Protein AF-A0A9X9A7E7-F1 (afdb_monomer_lite)

Organism: Bacillus cereus (NCBI:txid1396)

Secondary structure (DSSP, 8-state):
-TTTT---EEEBTTS-EEEPPHHHHTTTS---TTTTTTSTT---GGGTTBTTHHHHHHHHHTTSS-HHHHHHHHHHHHHHHHHHHHHHHHHHHHHHHHHHHHHHHHHTTS----TTHHHHHHHHHHHHHHHHHHHHHHHHHHHHHHHHHHHHHHHHHHHHHHHHHHHHHHHHHHHHHHHHHHS-SEEEPTTT--EEE--HHHHHHHHHHHHHHHHHHHHHHHHHHHHHHHHHHHHHHHHHH-

Foldseek 3Di:
DVVVVDWQWAAFPVRDIDTQDPCQLCLQVDADPPCRVVPRSPPDDPQRRTDVSVVVSVCDNVVVDDNVNRVVVSVVVNVVVVVVVVVVVVVVVVVVVVVVVVVVVVVVPPDPDDPVVVVVVVVVVVVVVVVVVVVVVLVVVLVVLVVVLVVLVVVLVVLVVVLVVLVVVLVVLVVVLVVLVPDDQWDQDPPPRDTDGSDPVVSVVSVVSSVVSVVVNVVSVVVSVVSVVVSVVSVVVSVVSD

Structure (mmCIF, N/CA/C/O backbone):
data_AF-A0A9X9A7E7-F1
#
_entry.id   AF-A0A9X9A7E7-F1
#
loop_
_atom_site.group_PDB
_atom_site.id
_atom_site.type_symbol
_atom_site.label_atom_id
_atom_site.label_alt_id
_atom_site.label_comp_id
_atom_site.label_asym_id
_atom_site.label_entity_id
_atom_site.label_seq_id
_atom_site.pdbx_PDB_ins_code
_atom_site.Cartn_x
_atom_site.Cartn_y
_atom_site.Cartn_z
_atom_site.occupancy
_atom_site.B_iso_or_equiv
_atom_site.auth_seq_id
_atom_site.auth_comp_id
_atom_site.auth_asym_id
_atom_site.auth_atom_id
_atom_site.pdbx_PDB_model_num
ATOM 1 N N . MET A 1 1 ? 3.615 32.911 0.117 1.00 56.53 1 MET A N 1
ATOM 2 C CA . MET A 1 1 ? 4.436 31.681 0.165 1.00 56.53 1 MET A CA 1
ATOM 3 C C . MET A 1 1 ? 4.483 30.900 -1.135 1.00 56.53 1 MET A C 1
ATOM 5 O O . MET A 1 1 ? 5.585 30.566 -1.535 1.00 56.53 1 MET A O 1
ATOM 9 N N . LYS A 1 2 ? 3.359 30.693 -1.845 1.00 57.59 2 LYS A N 1
ATOM 10 C CA . LYS A 1 2 ? 3.367 30.070 -3.188 1.00 57.59 2 LYS A CA 1
ATOM 11 C C . LYS A 1 2 ? 4.385 30.694 -4.162 1.00 57.59 2 LYS A C 1
ATOM 13 O O . LYS A 1 2 ? 4.971 29.971 -4.949 1.00 57.59 2 LYS A O 1
ATOM 18 N N . LEU A 1 3 ? 4.632 32.005 -4.051 1.00 64.69 3 LEU A N 1
ATOM 19 C CA . LEU A 1 3 ? 5.590 32.744 -4.886 1.00 64.69 3 LEU A CA 1
ATOM 20 C C . LEU A 1 3 ? 7.060 32.320 -4.696 1.00 64.69 3 LEU A C 1
ATOM 22 O O . LEU A 1 3 ? 7.831 32.412 -5.638 1.00 64.69 3 LEU A O 1
ATOM 26 N N . LEU A 1 4 ? 7.449 31.872 -3.497 1.00 69.31 4 LEU A N 1
ATOM 27 C CA . LEU A 1 4 ? 8.831 31.473 -3.195 1.00 69.31 4 LEU A CA 1
ATOM 28 C C . LEU A 1 4 ? 9.028 29.952 -3.229 1.00 69.31 4 LEU A C 1
ATOM 30 O O . LEU A 1 4 ? 10.150 29.495 -3.080 1.00 69.31 4 LEU A O 1
ATOM 34 N N . GLY A 1 5 ? 7.951 29.172 -3.379 1.00 70.56 5 GLY A N 1
ATOM 35 C CA . GLY A 1 5 ? 8.012 27.707 -3.322 1.00 70.56 5 GLY A CA 1
ATOM 36 C C . GLY A 1 5 ? 8.400 27.134 -1.953 1.00 70.56 5 GLY A C 1
ATOM 37 O O . GLY A 1 5 ? 8.703 25.955 -1.873 1.00 70.56 5 GLY A O 1
ATOM 38 N N . ILE A 1 6 ? 8.392 27.954 -0.896 1.00 76.12 6 ILE A N 1
ATOM 39 C CA . ILE A 1 6 ? 8.817 27.588 0.462 1.00 76.12 6 ILE A CA 1
ATOM 40 C C . ILE A 1 6 ? 7.571 27.412 1.338 1.00 76.12 6 ILE A C 1
ATOM 42 O O . ILE A 1 6 ? 6.719 28.310 1.383 1.00 76.12 6 ILE A O 1
ATOM 46 N N . SER A 1 7 ? 7.468 26.284 2.045 1.00 79.19 7 SER A N 1
ATOM 47 C CA . SER A 1 7 ? 6.419 25.990 3.029 1.00 79.19 7 SER A CA 1
ATOM 48 C C . SER A 1 7 ? 6.964 25.269 4.275 1.00 79.19 7 SER A C 1
ATOM 50 O O . SER A 1 7 ? 7.421 24.130 4.217 1.00 79.19 7 SER A O 1
ATOM 52 N N . MET A 1 8 ? 6.889 25.931 5.436 1.00 84.69 8 MET A N 1
ATOM 53 C CA . MET A 1 8 ? 7.108 25.304 6.748 1.00 84.69 8 MET A CA 1
ATOM 54 C C . MET A 1 8 ? 5.787 25.326 7.512 1.00 84.69 8 MET A C 1
ATOM 56 O O . MET A 1 8 ? 5.384 26.365 8.041 1.00 84.69 8 MET A O 1
ATOM 60 N N . ASP A 1 9 ? 5.104 24.186 7.536 1.00 85.56 9 ASP A N 1
ATOM 61 C CA . ASP A 1 9 ? 3.819 24.030 8.213 1.00 85.56 9 ASP A CA 1
ATOM 62 C C . ASP A 1 9 ? 4.030 23.721 9.699 1.00 85.56 9 ASP A C 1
ATOM 64 O O . ASP A 1 9 ? 4.787 22.824 10.065 1.00 85.56 9 ASP A O 1
ATOM 68 N N . CYS A 1 10 ? 3.384 24.485 10.577 1.00 84.44 10 CYS A N 1
ATOM 69 C CA . CYS A 1 10 ? 3.539 24.394 12.029 1.00 84.44 10 CYS A CA 1
ATOM 70 C C . CYS A 1 10 ? 2.207 24.647 12.744 1.00 84.44 10 CYS A C 1
ATOM 72 O O . CYS A 1 10 ? 1.226 25.074 12.138 1.00 84.44 10 CYS A O 1
ATOM 74 N N . LEU A 1 11 ? 2.177 24.411 14.056 1.00 84.81 11 LEU A N 1
ATOM 75 C CA . LEU A 1 11 ? 1.062 24.809 14.911 1.00 84.81 11 LEU A CA 1
ATOM 76 C C . LEU A 1 11 ? 1.400 26.096 15.669 1.00 84.81 11 LEU A C 1
ATOM 78 O O . LEU A 1 11 ? 2.519 26.294 16.155 1.00 84.81 11 LEU A O 1
ATOM 82 N N . THR A 1 12 ? 0.405 26.967 15.791 1.00 84.44 12 THR A N 1
ATOM 83 C CA . THR A 1 12 ? 0.450 28.099 16.721 1.00 84.44 12 THR A CA 1
ATOM 84 C C . THR A 1 12 ? 0.412 27.609 18.171 1.00 84.44 12 THR A C 1
ATOM 86 O O . THR A 1 12 ? 0.033 26.471 18.449 1.00 84.44 12 THR A O 1
ATOM 89 N N . LYS A 1 13 ? 0.732 28.487 19.130 1.00 77.94 13 LYS A N 1
ATOM 90 C CA . LYS A 1 13 ? 0.520 28.205 20.566 1.00 77.94 13 LYS A CA 1
ATOM 91 C C . LYS A 1 13 ? -0.928 27.815 20.901 1.00 77.94 13 LYS A C 1
ATOM 93 O O . LYS A 1 13 ? -1.143 27.079 21.855 1.00 77.94 13 LYS A O 1
ATOM 98 N N . SER A 1 14 ? -1.892 28.278 20.106 1.00 76.00 14 SER A N 1
ATOM 99 C CA . SER A 1 14 ? -3.319 27.961 20.238 1.00 76.00 14 SER A CA 1
ATOM 100 C C . SER A 1 14 ? -3.736 26.671 19.517 1.00 76.00 14 SER A C 1
ATOM 102 O O . SER A 1 14 ? -4.920 26.365 19.484 1.00 76.00 14 SER A O 1
ATOM 104 N N . GLY A 1 15 ? -2.799 25.929 18.913 1.00 77.19 15 GLY A N 1
ATOM 105 C CA . GLY A 1 15 ? -3.074 24.663 18.222 1.00 77.19 15 GLY A CA 1
ATOM 106 C C . GLY A 1 15 ? -3.581 24.801 16.783 1.00 77.19 15 GLY A C 1
ATOM 107 O O . GLY A 1 15 ? -3.811 23.795 16.125 1.00 77.19 15 GLY A O 1
ATOM 108 N N . ASN A 1 16 ? -3.712 26.021 16.254 1.00 83.50 16 ASN A N 1
ATOM 109 C CA . ASN A 1 16 ? -4.152 26.229 14.873 1.00 83.50 16 ASN A CA 1
ATOM 110 C C . ASN A 1 16 ? -3.003 26.000 13.879 1.00 83.50 16 ASN A C 1
ATOM 112 O O . ASN A 1 16 ? -1.899 26.505 14.136 1.00 83.50 16 ASN A O 1
ATOM 116 N N . PRO A 1 17 ? -3.247 25.311 12.747 1.00 84.19 17 PRO A N 1
ATOM 117 C CA . PRO A 1 17 ? -2.257 25.131 11.695 1.00 84.19 17 PRO A CA 1
ATOM 118 C C . PRO A 1 17 ? -1.954 26.464 11.010 1.00 84.19 17 PRO A C 1
ATOM 120 O O . PRO A 1 17 ? -2.854 27.199 10.607 1.00 84.19 17 PRO A O 1
ATOM 123 N N . ILE A 1 18 ? -0.669 26.770 10.876 1.00 86.25 18 ILE A N 1
ATOM 124 C CA . ILE A 1 18 ? -0.168 27.969 10.216 1.00 86.25 18 ILE A CA 1
ATOM 125 C C . ILE A 1 18 ? 1.075 27.616 9.406 1.00 86.25 18 ILE A C 1
ATOM 127 O O . ILE A 1 18 ? 1.922 26.839 9.848 1.00 86.25 18 ILE A O 1
ATOM 131 N N . THR A 1 19 ? 1.214 28.213 8.229 1.00 85.88 19 THR A N 1
ATOM 132 C CA . THR A 1 19 ? 2.483 28.176 7.502 1.00 85.88 19 THR A CA 1
ATOM 133 C C . THR A 1 19 ? 3.334 29.372 7.921 1.00 85.88 19 THR A C 1
ATOM 135 O O . THR A 1 19 ? 2.812 30.472 8.122 1.00 85.88 19 THR A O 1
ATOM 138 N N . ILE A 1 20 ? 4.641 29.160 8.087 1.00 83.88 20 ILE A N 1
ATOM 139 C CA . ILE A 1 20 ? 5.575 30.189 8.555 1.00 83.88 20 ILE A CA 1
ATOM 140 C C . ILE A 1 20 ? 5.454 31.489 7.745 1.00 83.88 20 ILE A C 1
ATOM 142 O O . ILE A 1 20 ? 5.337 31.481 6.518 1.00 83.88 20 ILE A O 1
ATOM 146 N N . THR A 1 21 ? 5.485 32.634 8.425 1.00 83.88 21 THR A N 1
ATOM 147 C CA . THR A 1 21 ? 5.393 33.926 7.741 1.00 83.88 21 THR A CA 1
ATOM 148 C C . THR A 1 21 ? 6.761 34.392 7.223 1.00 83.88 21 THR A C 1
ATOM 150 O O . THR A 1 21 ? 7.794 34.049 7.806 1.00 83.88 21 THR A O 1
ATOM 153 N N . PRO A 1 22 ? 6.806 35.215 6.155 1.00 82.56 22 PRO A N 1
ATOM 154 C CA . PRO A 1 22 ? 8.061 35.744 5.614 1.00 82.56 22 PRO A CA 1
ATOM 155 C C . PRO A 1 22 ? 8.990 36.418 6.643 1.00 82.56 22 PRO A C 1
ATOM 157 O O . PRO A 1 22 ? 10.189 36.161 6.574 1.00 82.56 22 PRO A O 1
ATOM 160 N N . PRO A 1 23 ? 8.499 37.197 7.634 1.00 82.00 23 PRO A N 1
ATOM 161 C CA . PRO A 1 23 ? 9.363 37.779 8.663 1.00 82.00 23 PRO A CA 1
ATOM 162 C C . PRO A 1 23 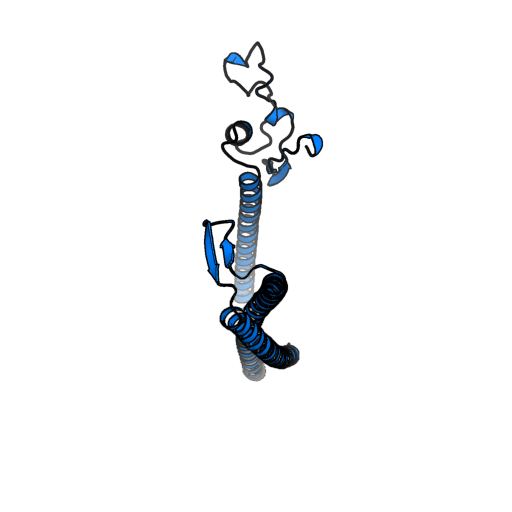? 10.215 36.760 9.428 1.00 82.00 23 PRO A C 1
ATOM 164 O O . PRO A 1 23 ? 11.359 37.055 9.745 1.00 82.00 23 PRO A O 1
ATOM 167 N N . LEU A 1 24 ? 9.697 35.555 9.691 1.00 84.50 24 LEU A N 1
ATOM 168 C CA . LEU A 1 24 ? 10.456 34.502 10.372 1.00 84.50 24 LEU A CA 1
ATOM 169 C C . LEU A 1 24 ? 11.536 33.893 9.470 1.00 84.50 24 LEU A C 1
ATOM 171 O O . LEU A 1 24 ? 12.643 33.636 9.935 1.00 84.50 24 LEU A O 1
ATOM 175 N N . LEU A 1 25 ? 11.235 33.686 8.186 1.00 85.00 25 LEU A N 1
ATOM 176 C CA . LEU A 1 25 ? 12.196 33.143 7.219 1.00 85.00 25 LEU A CA 1
ATOM 177 C C . LEU A 1 25 ? 13.355 34.108 6.964 1.00 85.00 25 LEU A C 1
ATOM 179 O O . LEU A 1 25 ? 14.511 33.699 6.901 1.00 85.00 25 LEU A O 1
ATOM 183 N N . PHE A 1 26 ? 13.042 35.396 6.851 1.00 84.38 26 PHE A N 1
ATOM 184 C CA . PHE A 1 26 ? 14.005 36.433 6.493 1.00 84.38 26 PHE A CA 1
ATOM 185 C C . PHE A 1 26 ? 14.604 37.156 7.700 1.00 84.38 26 PHE A C 1
ATOM 187 O O . PHE A 1 26 ? 15.332 38.131 7.532 1.00 84.38 26 PHE A O 1
ATOM 194 N N . ARG A 1 27 ? 14.371 36.668 8.925 1.00 84.62 27 ARG A N 1
ATOM 195 C CA . ARG A 1 27 ? 14.840 37.327 10.156 1.00 84.62 27 ARG A CA 1
ATOM 196 C C . ARG A 1 27 ? 16.355 37.484 10.267 1.00 84.62 27 ARG A C 1
ATOM 198 O O . ARG A 1 27 ? 16.817 38.273 11.076 1.00 84.62 27 ARG A O 1
ATOM 205 N N . PHE A 1 28 ? 17.117 36.727 9.483 1.00 85.81 28 PHE A N 1
ATOM 206 C CA . PHE A 1 28 ? 18.577 36.814 9.426 1.00 85.81 28 PHE A CA 1
ATOM 207 C C . PHE A 1 28 ? 19.092 37.865 8.443 1.00 85.81 28 PHE A C 1
ATOM 209 O O . PHE A 1 28 ? 20.270 38.199 8.477 1.00 85.81 28 PHE A O 1
ATOM 216 N N . GLN A 1 29 ? 18.233 38.373 7.555 1.00 86.50 29 GLN A N 1
ATOM 217 C CA . GLN A 1 29 ? 18.598 39.401 6.576 1.00 86.50 29 GLN A CA 1
ATOM 218 C C . GLN A 1 29 ? 18.580 40.810 7.178 1.00 86.50 29 GLN A C 1
ATOM 220 O O . GLN A 1 29 ? 19.078 41.748 6.562 1.00 86.50 29 GLN A O 1
ATOM 225 N N . TYR A 1 30 ? 18.006 40.961 8.373 1.00 86.12 30 TYR A N 1
ATOM 226 C CA . TYR A 1 30 ? 17.938 42.214 9.105 1.00 86.12 30 TYR A CA 1
ATOM 227 C C . TYR A 1 30 ? 18.535 42.031 10.500 1.00 86.12 30 TYR A C 1
ATOM 229 O O . TYR A 1 30 ? 18.155 41.114 11.227 1.00 86.12 30 TYR A O 1
ATOM 237 N N . ILE A 1 31 ? 19.45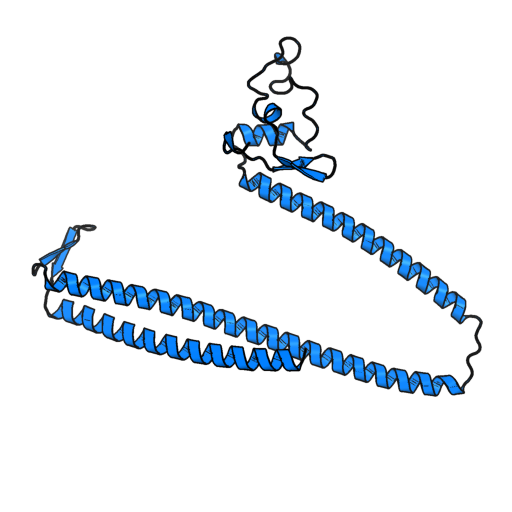6 42.919 10.865 1.00 85.06 31 ILE A N 1
ATOM 238 C CA . ILE A 1 31 ? 20.065 42.984 12.192 1.00 85.06 31 ILE A CA 1
ATOM 239 C C . ILE A 1 31 ? 19.793 44.384 12.735 1.00 85.06 31 ILE A C 1
ATOM 241 O O . ILE A 1 31 ? 20.241 45.378 12.167 1.00 85.06 31 ILE A O 1
ATOM 245 N N . ASP A 1 32 ? 19.032 44.444 13.822 1.00 84.25 32 ASP A N 1
ATOM 246 C CA . ASP A 1 32 ? 18.801 45.672 14.585 1.00 84.25 32 ASP A CA 1
ATOM 247 C C . ASP A 1 32 ? 20.120 46.189 15.193 1.00 84.25 32 ASP A C 1
ATOM 249 O O . ASP A 1 32 ? 20.906 45.405 15.731 1.00 84.25 32 ASP A O 1
ATOM 253 N N . GLN A 1 33 ? 20.366 47.498 15.110 1.00 83.31 33 GLN A N 1
ATOM 254 C CA . GLN A 1 33 ? 21.601 48.122 15.594 1.00 83.31 33 GLN A CA 1
ATOM 255 C C . GLN A 1 33 ? 21.720 48.066 17.119 1.00 83.31 33 GLN A C 1
ATOM 257 O O . GLN A 1 33 ? 22.829 47.898 17.622 1.00 83.31 33 GLN A O 1
ATOM 262 N N . ASP A 1 34 ? 20.597 48.138 17.838 1.00 82.31 34 ASP A N 1
ATOM 263 C CA . ASP A 1 34 ? 20.606 48.187 19.302 1.00 82.31 34 ASP A CA 1
ATOM 264 C C . ASP A 1 34 ? 20.788 46.792 19.915 1.00 82.31 34 ASP A C 1
ATOM 266 O O . ASP A 1 34 ? 21.627 46.586 20.788 1.00 82.31 34 ASP A O 1
ATOM 270 N N . LYS A 1 35 ? 19.988 45.812 19.468 1.00 77.62 35 LYS A N 1
ATOM 271 C CA . LYS A 1 35 ? 19.902 44.471 20.088 1.00 77.62 35 LYS A CA 1
ATOM 272 C C . LYS A 1 35 ? 20.284 43.317 19.164 1.00 77.62 35 LYS A C 1
ATOM 274 O O . LYS A 1 35 ? 20.422 42.180 19.616 1.00 77.62 35 LYS A O 1
ATOM 279 N N . GLY A 1 36 ? 20.425 43.567 17.864 1.00 77.50 36 GLY A N 1
ATOM 280 C CA . GLY A 1 36 ? 20.613 42.513 16.866 1.00 77.50 36 GLY A CA 1
ATOM 281 C C . GLY A 1 36 ? 21.977 41.828 16.942 1.00 77.50 36 GLY A C 1
ATOM 282 O O . GLY A 1 36 ? 22.063 40.638 16.643 1.00 77.50 36 GLY A O 1
ATOM 283 N N . TRP A 1 37 ? 23.017 42.540 17.391 1.00 80.31 37 TRP A N 1
ATOM 284 C CA . TRP A 1 37 ? 24.369 41.987 17.539 1.00 80.31 37 TRP A CA 1
ATOM 285 C C . TRP A 1 37 ? 24.520 41.040 18.737 1.00 80.31 37 TRP A C 1
ATOM 287 O O . TRP A 1 37 ? 25.350 40.136 18.688 1.00 80.31 37 TRP A O 1
ATOM 297 N N . GLU A 1 38 ? 23.702 41.188 19.784 1.00 83.94 38 GLU A N 1
ATOM 298 C CA . GLU A 1 38 ? 23.704 40.263 20.927 1.00 83.94 38 GLU A CA 1
ATOM 299 C C . GLU A 1 38 ? 23.015 38.934 20.590 1.00 83.94 38 GLU A C 1
ATOM 301 O O . GLU A 1 38 ? 23.435 37.871 21.051 1.00 83.94 38 GLU A O 1
ATOM 306 N N . LYS A 1 39 ? 21.934 38.983 19.795 1.00 82.62 39 LYS A N 1
ATOM 307 C CA . LYS A 1 39 ? 21.135 37.811 19.408 1.00 82.62 39 LYS A CA 1
ATOM 308 C C . LYS A 1 39 ? 20.716 37.873 17.942 1.00 82.62 39 LYS A C 1
ATOM 310 O O . LYS A 1 39 ? 19.649 38.385 17.589 1.00 82.62 39 LYS A O 1
ATOM 315 N N . ILE A 1 40 ? 21.542 37.263 17.096 1.00 81.62 40 ILE A N 1
ATOM 316 C CA . ILE A 1 40 ? 21.309 37.174 15.652 1.00 81.62 40 ILE A CA 1
ATOM 317 C C . ILE A 1 40 ? 19.978 36.458 15.375 1.00 81.62 40 ILE A C 1
ATOM 319 O O . ILE A 1 40 ? 19.699 35.383 15.906 1.00 81.62 40 ILE A O 1
ATOM 323 N N . GLY A 1 41 ? 19.144 37.069 14.530 1.00 79.62 41 GLY A N 1
ATOM 324 C CA . GLY A 1 41 ? 17.833 36.535 14.161 1.00 79.62 41 GLY A CA 1
ATOM 325 C C . GLY A 1 41 ? 16.722 36.792 15.187 1.00 79.62 41 GLY A C 1
ATOM 326 O O . GLY A 1 41 ? 15.626 36.256 15.026 1.00 79.62 41 GLY A O 1
ATOM 327 N N . GLN A 1 42 ? 16.956 37.600 16.228 1.00 84.12 42 GLN A N 1
ATOM 328 C CA . GLN A 1 42 ? 15.935 37.984 17.219 1.00 84.12 42 GLN A CA 1
ATOM 329 C C . GLN A 1 42 ? 15.564 39.477 17.174 1.00 84.12 42 GLN A C 1
ATOM 331 O O . GLN A 1 42 ? 15.018 40.013 18.133 1.00 84.12 42 GLN A O 1
ATOM 336 N N . SER A 1 43 ? 15.801 40.145 16.043 1.00 82.75 43 SER A N 1
ATO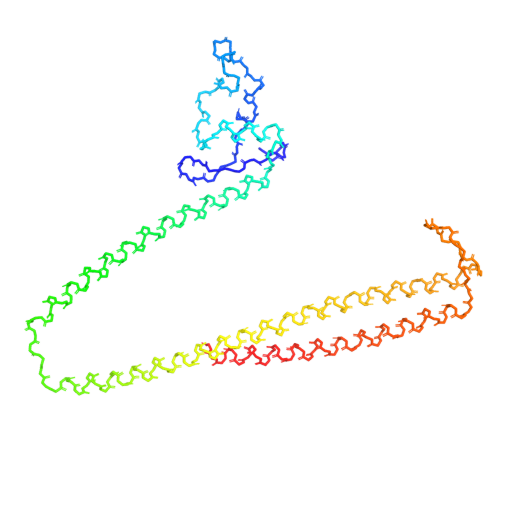M 337 C CA . SER A 1 43 ? 15.512 41.576 15.874 1.00 82.75 43 SER A CA 1
ATOM 338 C C . SER A 1 43 ? 14.018 41.932 15.848 1.00 82.75 43 SER A C 1
ATOM 340 O O . SER A 1 43 ? 13.670 43.080 16.092 1.00 82.75 43 SER A O 1
ATOM 342 N N . PHE A 1 44 ? 13.111 40.974 15.609 1.00 81.12 44 PHE A N 1
ATOM 343 C CA . PHE A 1 44 ? 11.661 41.211 15.701 1.00 81.12 44 PHE A CA 1
ATOM 344 C C . PHE A 1 44 ? 11.060 40.593 16.969 1.00 81.12 44 PHE A C 1
ATOM 346 O O . PHE A 1 44 ? 11.276 39.423 17.287 1.00 81.12 44 PHE A O 1
ATOM 353 N N . THR A 1 45 ? 10.226 41.362 17.664 1.00 74.25 45 THR A N 1
ATOM 354 C CA . THR A 1 45 ? 9.629 40.991 18.958 1.00 74.25 45 THR A CA 1
ATOM 355 C C . THR A 1 45 ? 8.408 40.070 18.832 1.00 74.25 45 THR A C 1
ATOM 357 O O . THR A 1 45 ? 8.208 39.181 19.659 1.00 74.25 45 THR A O 1
ATOM 360 N N . ASN A 1 46 ? 7.622 40.203 17.759 1.00 75.44 46 ASN A N 1
ATOM 361 C CA . ASN A 1 46 ? 6.329 39.518 17.588 1.00 75.44 46 ASN A CA 1
ATOM 362 C C . ASN A 1 46 ? 6.409 38.141 16.897 1.00 75.44 46 ASN A C 1
ATOM 364 O O . ASN A 1 46 ? 5.431 37.663 16.329 1.00 75.44 46 ASN A O 1
ATOM 368 N N . MET A 1 47 ? 7.562 37.471 16.939 1.00 72.88 47 MET A N 1
ATOM 369 C CA . MET A 1 47 ? 7.797 36.204 16.223 1.00 72.88 47 MET A CA 1
ATOM 370 C C . MET A 1 47 ? 7.421 34.936 17.016 1.00 72.88 47 MET A C 1
ATOM 372 O O . MET A 1 47 ? 7.494 33.824 16.498 1.00 72.88 47 MET A O 1
ATOM 376 N N . GLN A 1 48 ? 6.963 35.084 18.263 1.00 76.06 48 GLN A N 1
ATOM 377 C CA . GLN A 1 48 ? 6.781 33.978 19.215 1.00 76.06 48 GLN A CA 1
ATOM 378 C C . GLN A 1 48 ? 5.410 33.276 19.152 1.00 76.06 48 GLN A C 1
ATOM 380 O O . GLN A 1 48 ? 4.974 32.678 20.142 1.00 76.06 48 GLN A O 1
ATOM 385 N N . TYR A 1 49 ? 4.690 33.378 18.034 1.00 80.88 49 TYR A N 1
ATOM 386 C CA . TYR A 1 49 ? 3.362 32.770 17.869 1.00 80.88 49 TYR A CA 1
ATOM 387 C C . TYR A 1 49 ? 3.430 31.266 17.537 1.00 80.88 49 TYR A C 1
ATOM 389 O O . TYR A 1 49 ? 2.450 30.548 17.748 1.00 80.88 49 TYR A O 1
ATOM 397 N N . ILE A 1 50 ? 4.592 30.778 17.084 1.00 81.75 50 ILE A N 1
ATOM 398 C CA . ILE A 1 50 ? 4.898 29.353 16.889 1.00 81.75 50 ILE A CA 1
ATOM 399 C C . ILE A 1 50 ? 5.610 28.814 18.136 1.00 81.75 50 ILE A C 1
ATOM 401 O O . ILE A 1 50 ? 6.459 29.484 18.734 1.00 81.75 50 ILE A O 1
ATOM 405 N N . LYS A 1 51 ? 5.279 27.584 18.534 1.00 78.25 51 LYS A N 1
ATOM 406 C CA . LYS A 1 51 ? 5.988 26.882 19.608 1.00 78.25 51 LYS A CA 1
ATOM 407 C C . LYS A 1 51 ? 7.430 26.567 19.182 1.00 78.25 51 LYS A C 1
ATOM 409 O O . LYS A 1 51 ? 7.657 26.044 18.094 1.00 78.25 51 LYS A O 1
ATOM 414 N N . ASP A 1 52 ? 8.403 26.889 20.035 1.00 83.44 52 ASP A N 1
ATOM 415 C CA . ASP A 1 52 ? 9.840 26.694 19.772 1.00 83.44 52 ASP A CA 1
ATOM 416 C C . ASP A 1 52 ? 10.296 27.290 18.425 1.00 83.44 52 ASP A C 1
ATOM 418 O O . ASP A 1 52 ? 11.069 26.684 17.676 1.00 83.44 52 ASP A O 1
ATOM 422 N N . TRP A 1 53 ? 9.765 28.473 18.094 1.00 84.44 53 TRP A N 1
ATOM 423 C CA . TRP A 1 53 ? 9.957 29.140 16.805 1.00 84.44 53 TRP A CA 1
ATOM 424 C C . TRP A 1 53 ? 11.435 29.309 16.432 1.00 84.44 53 TRP A C 1
ATOM 426 O O . TRP A 1 53 ? 11.782 29.092 15.275 1.00 84.44 53 TRP A O 1
ATOM 436 N N . ASP A 1 54 ? 12.308 29.632 17.392 1.00 84.88 54 ASP A N 1
ATOM 437 C CA . ASP A 1 54 ? 13.721 29.916 17.129 1.00 84.88 54 ASP A CA 1
ATOM 438 C C . ASP A 1 54 ? 14.456 28.671 16.602 1.00 84.88 54 ASP A C 1
ATOM 440 O O . ASP A 1 54 ? 14.979 28.662 15.489 1.00 84.88 54 ASP A O 1
ATOM 444 N N . SER A 1 55 ? 14.395 27.558 17.344 1.00 87.25 55 SER A N 1
ATOM 445 C CA . SER A 1 55 ? 15.060 26.307 16.955 1.00 87.25 55 SER A CA 1
ATOM 446 C C . SER A 1 55 ? 14.510 25.734 15.648 1.00 87.25 55 SER A C 1
ATOM 448 O O . SER A 1 55 ? 15.280 25.281 14.801 1.00 87.25 55 SER A O 1
ATOM 450 N N . ASN A 1 56 ? 13.185 25.755 15.471 1.00 87.31 56 ASN A N 1
ATOM 451 C CA . ASN A 1 56 ? 12.561 25.214 14.265 1.00 87.31 56 ASN A CA 1
ATOM 452 C C . ASN A 1 56 ? 12.906 26.060 13.033 1.00 87.31 56 ASN A C 1
ATOM 454 O O . ASN A 1 56 ? 13.335 25.520 12.019 1.00 87.31 56 ASN A O 1
ATOM 458 N N . THR A 1 57 ? 12.804 27.383 13.139 1.00 86.38 57 THR A N 1
ATOM 459 C CA . THR A 1 57 ? 13.108 28.271 12.011 1.00 86.38 57 THR A CA 1
ATOM 460 C C . THR A 1 57 ? 14.593 28.218 11.648 1.00 86.38 57 THR A C 1
ATOM 462 O O . THR A 1 57 ? 14.917 28.202 10.466 1.00 86.38 57 THR A O 1
ATOM 465 N N . ASN A 1 58 ? 15.499 28.104 12.632 1.00 88.69 58 ASN A N 1
ATOM 466 C CA . ASN A 1 58 ? 16.937 27.930 12.378 1.00 88.69 58 ASN A CA 1
ATOM 467 C C . ASN A 1 58 ? 17.208 26.684 11.539 1.00 88.69 58 ASN A C 1
ATOM 469 O O . ASN A 1 58 ? 17.849 26.774 10.498 1.00 88.69 58 ASN A O 1
ATOM 473 N N . LYS A 1 59 ? 16.689 25.532 11.977 1.00 89.75 59 LYS A N 1
ATOM 474 C CA . LYS A 1 59 ? 16.896 24.245 11.298 1.00 89.75 59 LYS A CA 1
ATOM 475 C C . LYS A 1 59 ? 16.304 24.227 9.892 1.00 89.75 59 LYS A C 1
ATOM 477 O O . LYS A 1 59 ? 16.877 23.595 9.012 1.00 89.75 59 LYS A O 1
ATOM 482 N N . TYR A 1 60 ? 15.191 24.923 9.688 1.00 88.81 60 TYR A N 1
ATOM 483 C CA . TYR A 1 60 ? 14.566 25.038 8.379 1.00 88.81 60 TYR A CA 1
ATOM 484 C C . TYR A 1 60 ? 15.371 25.931 7.425 1.00 88.81 60 TYR A C 1
ATOM 486 O O . TYR A 1 60 ? 15.697 25.509 6.321 1.00 88.81 60 TYR A O 1
ATOM 494 N N . VAL A 1 61 ? 15.760 27.137 7.859 1.00 86.88 61 VAL A N 1
ATOM 495 C CA . VAL A 1 61 ? 16.482 28.105 7.009 1.00 86.88 61 VAL A CA 1
ATOM 496 C C . VAL A 1 61 ? 17.863 27.593 6.593 1.00 86.88 61 VAL A C 1
ATOM 498 O O . VAL A 1 61 ? 18.272 27.815 5.458 1.00 86.88 61 VAL A O 1
ATOM 501 N N . VAL A 1 62 ? 18.568 26.869 7.468 1.00 87.88 62 VAL A N 1
ATOM 502 C CA . VAL A 1 62 ? 19.870 26.259 7.127 1.00 87.88 62 VAL A CA 1
ATOM 503 C C . VAL A 1 62 ? 19.742 24.954 6.328 1.00 87.88 62 VAL A C 1
ATOM 505 O O . VAL A 1 62 ? 20.754 24.343 6.000 1.00 87.88 62 VAL A O 1
ATOM 508 N N . GLY A 1 63 ? 18.519 24.491 6.046 1.00 86.62 63 GLY A N 1
ATOM 509 C CA . GLY A 1 63 ? 18.263 23.249 5.311 1.00 86.62 63 GLY A CA 1
ATOM 510 C C . GLY A 1 63 ? 18.529 21.962 6.101 1.00 86.62 63 GLY A C 1
ATOM 511 O O . GLY A 1 63 ? 18.545 20.884 5.517 1.00 86.62 63 GLY A O 1
ATOM 512 N N . PHE A 1 64 ? 18.718 22.042 7.423 1.00 91.00 64 PHE A N 1
ATOM 513 C CA . PHE A 1 64 ? 18.911 20.866 8.281 1.00 91.00 64 PHE A CA 1
ATOM 514 C C . PHE A 1 64 ? 17.641 20.006 8.378 1.00 91.00 64 PHE A C 1
ATOM 516 O O . PHE A 1 64 ? 17.724 18.789 8.524 1.00 91.00 64 PHE A O 1
ATOM 523 N N . LEU A 1 65 ? 16.460 20.630 8.301 1.00 90.81 65 LEU A N 1
ATOM 524 C CA . LEU A 1 65 ? 15.163 19.951 8.250 1.00 90.81 65 LEU A CA 1
ATOM 525 C C . LEU A 1 65 ? 14.340 20.472 7.072 1.00 90.81 65 LEU A C 1
ATOM 527 O O . LEU A 1 65 ? 14.234 21.681 6.873 1.00 90.81 65 LEU A O 1
ATOM 531 N N . ASN A 1 66 ? 13.735 19.552 6.322 1.00 89.44 66 ASN A N 1
ATOM 532 C CA . ASN A 1 66 ? 12.993 19.844 5.098 1.00 89.44 66 ASN A CA 1
ATOM 533 C C . ASN A 1 66 ? 11.488 20.073 5.348 1.00 89.44 66 ASN A C 1
ATOM 535 O O . ASN A 1 66 ? 10.976 19.922 6.459 1.00 89.44 66 ASN A O 1
ATOM 539 N N . GLU A 1 67 ? 10.755 20.426 4.290 1.00 88.56 67 GLU A N 1
ATOM 540 C CA . GLU A 1 67 ? 9.306 20.670 4.361 1.00 88.56 67 GLU A CA 1
ATOM 541 C C . GLU A 1 67 ? 8.510 19.433 4.791 1.00 88.56 67 GLU A C 1
ATOM 543 O O . GLU A 1 67 ? 7.545 19.542 5.550 1.00 88.56 67 GLU A O 1
ATOM 548 N N . GLU A 1 68 ? 8.919 18.250 4.330 1.00 88.88 68 GLU A N 1
ATOM 549 C CA . GLU A 1 68 ? 8.263 16.979 4.656 1.00 88.88 68 GLU A CA 1
ATOM 550 C C . GLU A 1 68 ? 8.321 16.677 6.153 1.00 88.88 68 GLU A C 1
ATOM 552 O O . GLU A 1 68 ? 7.324 16.241 6.738 1.00 88.88 68 GLU A O 1
ATOM 557 N N . PHE A 1 69 ? 9.453 16.974 6.798 1.00 92.12 69 PHE A N 1
ATOM 558 C CA . PHE A 1 69 ? 9.592 16.848 8.242 1.00 92.12 69 PHE A CA 1
ATOM 559 C C . PHE A 1 69 ? 8.558 17.709 8.974 1.00 92.12 69 PHE A C 1
ATOM 561 O O . PHE A 1 69 ? 7.893 17.225 9.890 1.00 92.12 69 PHE A O 1
ATOM 568 N N . TYR A 1 70 ? 8.398 18.973 8.572 1.00 89.38 70 TYR A N 1
ATOM 569 C CA . TYR A 1 70 ? 7.478 19.897 9.236 1.00 89.38 70 TYR A CA 1
ATOM 570 C C . TYR A 1 70 ? 6.007 19.561 8.977 1.00 89.38 70 TYR A C 1
ATOM 572 O O . TYR A 1 70 ? 5.212 19.620 9.915 1.00 89.38 70 TYR A O 1
ATOM 580 N N . LYS A 1 71 ? 5.658 19.091 7.773 1.00 89.69 71 LYS A N 1
ATOM 581 C CA . LYS A 1 71 ? 4.322 18.535 7.481 1.00 89.69 71 LYS A CA 1
ATOM 582 C C . LYS A 1 71 ? 4.011 17.341 8.383 1.00 89.69 71 LYS A C 1
ATOM 584 O O . LYS A 1 71 ? 3.011 17.347 9.095 1.00 89.69 71 LYS A O 1
ATOM 589 N N . THR A 1 72 ? 4.930 16.379 8.450 1.00 91.31 72 THR A N 1
ATOM 590 C CA . THR A 1 72 ? 4.780 15.183 9.294 1.00 91.31 72 THR A CA 1
ATOM 591 C C . THR A 1 72 ? 4.699 15.540 10.779 1.00 91.31 72 THR A C 1
ATOM 593 O O . THR A 1 72 ? 3.909 14.968 11.530 1.00 91.31 72 THR A O 1
ATOM 596 N N . LYS A 1 73 ? 5.513 16.501 11.229 1.00 89.69 73 LYS A N 1
ATOM 597 C CA . LYS A 1 73 ? 5.502 16.986 12.612 1.00 89.69 73 LYS A CA 1
ATOM 598 C C . LYS A 1 73 ? 4.173 17.657 12.958 1.00 89.69 73 LYS A C 1
ATOM 600 O O . LYS A 1 73 ? 3.634 17.367 14.021 1.00 89.69 73 LYS A O 1
ATOM 605 N N . ARG A 1 74 ? 3.635 18.503 12.073 1.00 88.19 74 ARG A N 1
ATOM 606 C CA . ARG A 1 74 ? 2.313 19.119 12.250 1.00 88.19 74 ARG A CA 1
ATOM 607 C C . ARG A 1 74 ? 1.246 18.046 12.430 1.00 88.19 74 ARG A C 1
ATOM 609 O O . ARG A 1 74 ? 0.497 18.107 13.397 1.00 88.19 74 ARG A O 1
ATOM 616 N N . ASP A 1 75 ? 1.195 17.075 11.526 1.00 90.44 75 ASP A N 1
ATOM 617 C CA . ASP A 1 75 ? 0.154 16.045 11.542 1.00 90.44 75 ASP A CA 1
ATOM 618 C C . ASP A 1 75 ? 0.249 15.186 12.814 1.00 90.44 75 ASP A C 1
ATOM 620 O O . ASP A 1 75 ? -0.761 14.913 13.462 1.00 90.44 75 ASP A O 1
ATOM 624 N N . ARG A 1 76 ? 1.472 14.859 13.256 1.00 91.44 76 ARG A N 1
ATOM 625 C CA . ARG A 1 76 ? 1.717 14.208 14.553 1.00 91.44 76 ARG A CA 1
ATOM 626 C C . ARG A 1 76 ? 1.197 15.042 15.725 1.00 91.44 76 ARG A C 1
ATOM 628 O O . ARG A 1 76 ? 0.575 14.491 16.630 1.00 91.44 76 ARG A O 1
ATOM 635 N N . ASP A 1 77 ? 1.494 16.339 15.744 1.00 87.88 77 ASP A N 1
ATOM 636 C CA . ASP A 1 77 ? 1.105 17.214 16.849 1.00 87.88 77 ASP A CA 1
ATOM 637 C C . ASP A 1 77 ? -0.425 17.403 16.902 1.00 87.88 77 ASP A C 1
ATOM 639 O O . ASP A 1 77 ? -0.981 17.402 17.997 1.00 87.88 77 ASP A O 1
ATOM 643 N N . ILE A 1 78 ? -1.114 17.456 15.751 1.00 88.56 78 ILE A N 1
ATOM 644 C CA . ILE A 1 78 ? -2.589 17.465 15.669 1.00 88.56 78 ILE A CA 1
ATOM 645 C C . ILE A 1 78 ? -3.166 16.193 16.296 1.00 88.56 78 ILE A C 1
ATOM 647 O O . ILE A 1 78 ? -3.982 16.274 17.211 1.00 88.56 78 ILE A O 1
ATOM 651 N N . ILE A 1 79 ? -2.682 15.022 15.869 1.00 91.12 79 ILE A N 1
ATOM 652 C CA . ILE A 1 79 ? -3.135 13.730 16.407 1.00 91.12 79 ILE A CA 1
ATOM 653 C C . ILE A 1 79 ? -2.909 13.671 17.921 1.00 91.12 79 ILE A C 1
ATOM 655 O O . ILE A 1 79 ? -3.759 13.192 18.667 1.00 91.12 79 ILE A O 1
ATOM 659 N N . LYS A 1 80 ? -1.773 14.186 18.402 1.00 90.50 80 LYS A N 1
ATOM 660 C CA . LYS A 1 80 ? -1.471 14.222 19.834 1.00 90.50 80 LYS A CA 1
ATOM 661 C C . LYS A 1 80 ? -2.454 15.102 20.608 1.00 90.50 80 LYS A C 1
ATOM 663 O O . LYS A 1 80 ? -2.861 14.721 21.703 1.00 90.50 80 LYS A O 1
ATOM 668 N N . THR A 1 81 ? -2.832 16.255 20.061 1.00 87.44 81 THR A N 1
ATOM 669 C CA . THR A 1 81 ? -3.865 17.115 20.654 1.00 87.44 81 THR A CA 1
ATOM 670 C C . THR A 1 81 ? -5.226 16.420 20.673 1.00 87.44 81 THR A C 1
ATOM 672 O O . THR A 1 81 ? -5.924 16.487 21.684 1.00 87.44 81 THR A O 1
ATOM 675 N N . ASP A 1 82 ? -5.580 15.698 19.610 1.00 89.50 82 ASP A N 1
ATOM 676 C CA . ASP A 1 82 ? -6.834 14.947 19.546 1.00 89.50 82 ASP A CA 1
ATOM 677 C C . ASP A 1 82 ? -6.891 13.822 20.581 1.00 89.50 82 ASP A C 1
ATOM 679 O O . ASP A 1 82 ? -7.907 13.684 21.257 1.00 89.50 82 ASP A O 1
ATOM 683 N N . ILE A 1 83 ? -5.801 13.072 20.771 1.00 91.94 83 ILE A N 1
ATOM 684 C CA . ILE A 1 83 ? -5.704 12.032 21.811 1.00 91.94 83 ILE A CA 1
ATOM 685 C C . ILE A 1 83 ? -6.017 12.621 23.189 1.00 91.94 83 ILE A C 1
ATOM 687 O O . ILE A 1 83 ? -6.896 12.117 23.882 1.00 91.94 83 ILE A O 1
ATOM 691 N N . VAL A 1 84 ? -5.382 13.741 23.547 1.00 91.69 84 VAL A N 1
ATOM 692 C CA . VAL A 1 84 ? -5.631 14.412 24.834 1.00 91.69 84 VAL A CA 1
ATOM 693 C C . VAL A 1 84 ? -7.097 14.844 24.964 1.00 91.69 84 VAL A C 1
ATOM 695 O O . VAL A 1 84 ? -7.697 14.693 26.026 1.00 91.69 84 VAL A O 1
ATOM 698 N N . ASN A 1 85 ? -7.707 15.347 23.887 1.00 90.12 85 ASN A N 1
ATOM 699 C CA . ASN A 1 85 ? -9.123 15.718 23.889 1.00 90.12 85 ASN A CA 1
ATOM 700 C C . ASN A 1 85 ? -10.049 14.503 24.063 1.00 90.12 85 ASN A C 1
ATOM 702 O O . ASN A 1 85 ? -11.085 14.614 24.723 1.00 90.12 85 ASN A O 1
ATOM 706 N N . TYR A 1 86 ? -9.712 13.356 23.469 1.00 92.56 86 TYR A N 1
ATOM 707 C CA . TYR A 1 86 ? -10.468 12.118 23.652 1.00 92.56 86 TYR A CA 1
ATOM 708 C C . TYR A 1 86 ? -10.320 11.563 25.068 1.00 92.56 86 TYR A C 1
ATOM 710 O O . TYR A 1 86 ? -11.332 11.177 25.646 1.00 92.56 86 TYR A O 1
ATOM 718 N N . ASP A 1 87 ? -9.129 11.616 25.662 1.00 92.00 87 ASP A N 1
ATOM 719 C CA . ASP A 1 87 ? -8.910 11.200 27.053 1.00 92.00 87 ASP A CA 1
ATOM 720 C C . ASP A 1 87 ? -9.769 12.023 28.026 1.00 92.00 87 ASP A C 1
ATOM 722 O O . ASP A 1 87 ? -10.419 11.472 28.915 1.00 92.00 87 ASP A O 1
ATOM 726 N N . ILE A 1 88 ? -9.862 13.343 27.818 1.00 90.94 88 ILE A N 1
ATOM 727 C CA . ILE A 1 88 ? -10.748 14.215 28.609 1.00 90.94 88 ILE A CA 1
ATOM 728 C C . ILE A 1 88 ? -12.216 13.779 28.472 1.00 90.94 88 ILE A C 1
ATOM 730 O O . ILE A 1 88 ? -12.942 13.730 29.466 1.00 90.94 88 ILE A O 1
ATOM 734 N N . LYS A 1 89 ? -12.664 13.440 27.256 1.00 91.50 89 LYS A N 1
ATOM 735 C CA . LYS A 1 89 ? -14.036 12.960 27.021 1.00 91.50 89 LYS A CA 1
ATOM 736 C C . LYS A 1 89 ? -14.293 11.615 27.695 1.00 91.50 89 LYS A C 1
ATOM 738 O O . LYS A 1 89 ? -15.356 11.445 28.282 1.00 91.50 89 LYS A O 1
ATOM 743 N N . ILE A 1 90 ? -13.344 10.681 27.621 1.00 92.00 90 ILE A N 1
ATOM 744 C CA . ILE A 1 90 ? -13.444 9.368 28.271 1.00 92.00 90 ILE A CA 1
ATOM 745 C C . ILE A 1 90 ? -13.588 9.549 29.780 1.00 92.00 90 ILE A C 1
ATOM 747 O O . ILE A 1 90 ? -14.553 9.047 30.345 1.00 92.00 90 ILE A O 1
ATOM 751 N N . ASN A 1 91 ? -12.725 10.354 30.405 1.00 92.00 91 ASN A N 1
ATOM 752 C CA . ASN A 1 91 ? -12.808 10.638 31.841 1.00 92.00 91 ASN A CA 1
ATOM 753 C C . ASN A 1 91 ? -14.175 11.224 32.235 1.00 92.00 91 ASN A C 1
ATOM 755 O O . ASN A 1 91 ? -14.764 10.819 33.235 1.00 92.00 91 ASN A O 1
ATOM 759 N N . HIS A 1 92 ? -14.720 12.135 31.423 1.00 91.12 92 HIS A N 1
ATOM 760 C CA . HIS A 1 92 ? -16.056 12.688 31.652 1.00 91.12 92 HIS A CA 1
ATOM 761 C C . HIS A 1 92 ? -17.162 11.621 31.535 1.00 91.12 92 HIS A C 1
ATOM 763 O O . HIS A 1 92 ? -18.118 11.622 32.311 1.00 91.12 92 HIS A O 1
ATOM 769 N N . PHE A 1 93 ? -17.054 10.689 30.582 1.00 91.31 93 PHE A N 1
ATOM 770 C CA . PHE A 1 93 ? -17.995 9.572 30.468 1.00 91.31 93 PHE A CA 1
ATOM 771 C C . PHE A 1 93 ? -17.876 8.583 31.629 1.00 91.31 93 PHE A C 1
ATOM 773 O O . PHE A 1 93 ? -18.900 8.118 32.127 1.00 91.31 93 PHE A O 1
ATOM 780 N N . GLU A 1 94 ? -16.665 8.287 32.095 1.00 91.25 94 GLU A N 1
ATOM 781 C CA . GLU A 1 94 ? -16.443 7.437 33.268 1.00 91.25 94 GLU A CA 1
ATOM 782 C C . GLU A 1 94 ? -17.068 8.048 34.526 1.00 91.25 94 GLU A C 1
ATOM 784 O O . GLU A 1 94 ? -17.767 7.359 35.273 1.00 91.25 94 GLU A O 1
ATOM 789 N N . GLU A 1 95 ? -16.895 9.355 34.730 1.00 90.12 95 GLU A N 1
ATOM 790 C CA . GLU A 1 95 ? -17.527 10.079 35.833 1.00 90.12 95 GLU A CA 1
ATOM 791 C C . GLU A 1 95 ? -19.059 10.058 35.721 1.00 90.12 95 GLU A C 1
ATOM 793 O O . GLU A 1 95 ? -19.761 9.796 36.702 1.00 90.12 95 GLU A O 1
ATOM 798 N N . PHE A 1 96 ? -19.597 10.239 34.513 1.00 91.19 96 PHE A N 1
ATOM 799 C CA . PHE A 1 96 ? -21.033 10.142 34.261 1.00 91.19 96 PHE A CA 1
ATOM 800 C C . PHE A 1 96 ? -21.596 8.741 34.561 1.00 91.19 96 PHE A C 1
ATOM 802 O O . PHE A 1 96 ? -22.614 8.621 35.245 1.00 91.19 96 PHE A O 1
ATOM 809 N N . ILE A 1 97 ? -20.920 7.673 34.122 1.00 89.06 97 ILE A N 1
ATOM 810 C CA . ILE A 1 97 ? -21.309 6.280 34.410 1.00 89.06 97 ILE A CA 1
ATOM 811 C C . ILE A 1 97 ? -21.247 6.003 35.917 1.00 89.06 97 ILE A C 1
ATOM 813 O O . ILE A 1 97 ? -22.143 5.365 36.479 1.00 89.06 97 ILE A O 1
ATOM 817 N N . LYS A 1 98 ? -20.223 6.516 36.604 1.00 90.25 98 LYS A N 1
ATOM 818 C CA . LYS A 1 98 ? -20.105 6.407 38.060 1.00 90.25 98 LYS A CA 1
ATOM 819 C C . LYS A 1 98 ? -21.278 7.092 38.771 1.00 90.25 98 LYS A C 1
ATOM 821 O O . LYS A 1 98 ? -21.852 6.515 39.692 1.00 90.25 98 LYS A O 1
ATOM 826 N N . ASN A 1 99 ? -21.693 8.268 38.308 1.00 87.00 99 ASN A N 1
ATOM 827 C CA . ASN A 1 99 ? -22.837 8.986 38.872 1.00 87.00 99 ASN A CA 1
ATOM 828 C C . ASN A 1 99 ? -24.170 8.266 38.604 1.00 87.00 99 ASN A C 1
ATOM 830 O O . ASN A 1 99 ? -25.000 8.152 39.508 1.00 87.00 99 ASN A O 1
ATOM 834 N N . LEU A 1 100 ? -24.364 7.715 37.402 1.00 85.50 100 LEU A N 1
ATOM 835 C CA . LEU A 1 100 ? -25.540 6.901 37.078 1.00 85.50 100 LEU A CA 1
ATOM 836 C C . LEU A 1 100 ? -25.616 5.625 37.921 1.00 85.50 100 LEU A C 1
ATOM 838 O O . LEU A 1 100 ? -26.670 5.326 38.476 1.00 85.50 100 LEU A O 1
ATOM 842 N N . SER A 1 101 ? -24.511 4.889 38.056 1.00 82.31 101 SER A N 1
ATOM 843 C CA . SER A 1 101 ? -24.476 3.667 38.871 1.00 82.31 101 SER A CA 1
ATOM 844 C C . SER A 1 101 ? -24.747 3.955 40.351 1.00 82.31 101 SER A C 1
ATOM 846 O O . SER A 1 101 ? -25.493 3.216 40.993 1.00 82.31 101 SER A O 1
ATOM 848 N N . ALA A 1 102 ? -24.232 5.068 40.884 1.00 81.81 102 ALA A N 1
ATOM 849 C CA . ALA A 1 102 ? -24.561 5.527 42.231 1.00 81.81 102 ALA A CA 1
ATOM 850 C C . ALA A 1 102 ? -26.054 5.873 42.386 1.00 81.81 102 ALA A C 1
ATOM 852 O O . ALA A 1 102 ? -26.642 5.561 43.419 1.00 81.81 102 ALA A O 1
ATOM 853 N N . SER A 1 103 ? -26.677 6.468 41.363 1.00 78.06 103 SER A N 1
ATOM 854 C CA . SER A 1 103 ? -28.113 6.777 41.351 1.00 78.06 103 SER A CA 1
ATOM 855 C C . SER A 1 103 ? -28.984 5.512 41.315 1.00 78.06 103 SER A C 1
ATOM 857 O O . SER A 1 103 ? -29.901 5.377 42.121 1.00 78.06 103 SER A O 1
ATOM 859 N N . ILE A 1 104 ? -28.651 4.541 40.456 1.00 74.00 104 ILE A N 1
ATOM 860 C CA . ILE A 1 104 ? -29.376 3.262 40.327 1.00 74.00 104 ILE A CA 1
ATOM 861 C C . ILE A 1 104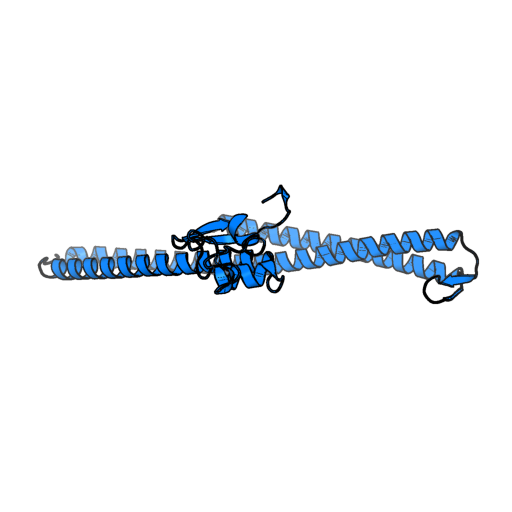 ? -29.285 2.432 41.616 1.00 74.00 104 ILE A C 1
ATOM 863 O O . ILE A 1 104 ? -30.271 1.858 42.076 1.00 74.00 104 ILE A O 1
ATOM 867 N N . ASN A 1 105 ? -28.110 2.391 42.247 1.00 68.00 105 ASN A N 1
ATOM 868 C CA . ASN A 1 105 ? -27.946 1.690 43.522 1.00 68.00 105 ASN A CA 1
ATOM 869 C C . ASN A 1 105 ? -28.758 2.335 44.656 1.00 68.00 105 ASN A C 1
ATOM 871 O O . ASN A 1 105 ? -29.114 1.650 45.609 1.00 68.00 105 ASN A O 1
ATOM 875 N N . LYS A 1 106 ? -29.072 3.631 44.543 1.00 62.19 106 LYS A N 1
ATOM 876 C CA . LYS A 1 106 ? -29.895 4.374 45.502 1.00 62.19 106 LYS A CA 1
ATOM 877 C C . LYS A 1 106 ? -31.399 4.202 45.255 1.00 62.19 106 LYS A C 1
ATOM 879 O O . LYS A 1 106 ? -32.169 4.299 46.200 1.00 62.19 106 LYS A O 1
ATOM 884 N N . SER A 1 107 ? -31.820 3.925 44.017 1.00 57.69 107 SER A N 1
ATOM 885 C CA . SER A 1 107 ? -33.216 3.590 43.692 1.00 57.69 107 SER A CA 1
ATOM 886 C C . SER A 1 107 ? -33.571 2.128 43.989 1.00 57.69 107 SER A C 1
ATOM 888 O O . SER A 1 107 ? -34.723 1.826 44.263 1.00 57.69 107 SER A O 1
ATOM 890 N N . ASN A 1 108 ? -32.593 1.217 44.000 1.00 54.09 108 ASN A N 1
ATOM 891 C CA . ASN A 1 108 ? -32.825 -0.205 44.297 1.00 54.09 108 ASN A CA 1
ATOM 892 C C . ASN A 1 108 ? -33.057 -0.518 45.790 1.00 54.09 108 ASN A C 1
ATOM 894 O O . ASN A 1 108 ? -33.290 -1.676 46.130 1.00 54.09 108 ASN A O 1
ATOM 898 N N . THR A 1 109 ? -32.972 0.467 46.692 1.00 50.47 109 THR A N 1
ATOM 899 C CA . THR A 1 109 ? -33.148 0.249 48.139 1.00 50.47 109 THR A CA 1
ATOM 900 C C . THR A 1 109 ? -34.576 0.442 48.657 1.00 50.47 109 THR A C 1
ATOM 902 O O . THR A 1 109 ? -34.797 0.141 49.826 1.00 50.47 109 THR A O 1
ATOM 905 N N . GLU A 1 110 ? -35.548 0.881 47.843 1.00 47.88 110 GLU A N 1
ATOM 906 C CA . GLU A 1 110 ? -36.920 1.141 48.336 1.00 47.88 110 GLU A CA 1
ATOM 907 C C . GLU A 1 110 ? -38.084 0.519 47.547 1.00 47.88 110 GLU A C 1
ATOM 909 O O . GLU A 1 110 ? -39.212 0.615 48.018 1.00 47.88 110 GLU A O 1
ATOM 914 N N . ASP A 1 111 ? -37.863 -0.218 46.454 1.00 43.50 111 ASP A N 1
ATOM 915 C CA . ASP A 1 111 ? -38.973 -0.895 45.764 1.00 43.50 111 ASP A CA 1
ATOM 916 C C . ASP A 1 111 ? -39.006 -2.403 46.055 1.00 43.50 111 ASP A C 1
ATOM 918 O O . ASP A 1 111 ? -38.233 -3.210 45.534 1.00 43.50 111 ASP A O 1
ATOM 922 N N . THR A 1 112 ? -39.954 -2.802 46.905 1.00 49.97 112 THR A N 1
ATOM 923 C CA . THR A 1 112 ? -40.453 -4.177 47.009 1.00 49.97 112 THR A CA 1
ATOM 924 C C . THR A 1 112 ? -41.103 -4.588 45.687 1.00 49.97 112 THR A C 1
ATOM 926 O O . THR A 1 112 ? -42.282 -4.324 45.466 1.00 49.97 112 THR A O 1
ATOM 929 N N . PHE A 1 113 ? -40.340 -5.235 44.803 1.00 45.34 113 PHE A N 1
ATOM 930 C CA . PHE A 1 113 ? -40.865 -5.804 43.560 1.00 45.34 113 PHE A CA 1
ATOM 931 C C . PHE A 1 113 ? -41.679 -7.081 43.823 1.00 45.34 113 PHE A C 1
ATOM 933 O O . PHE A 1 113 ? -41.215 -8.025 44.471 1.00 45.34 113 PHE A O 1
ATOM 940 N N . ASP A 1 114 ? -42.902 -7.089 43.295 1.00 49.38 114 ASP A N 1
ATOM 941 C CA . ASP A 1 114 ? -43.885 -8.166 43.386 1.00 49.38 114 ASP A CA 1
ATOM 942 C C . ASP A 1 114 ? -43.416 -9.439 42.650 1.00 49.38 114 ASP A C 1
ATOM 944 O O . ASP A 1 114 ? -42.754 -9.389 41.610 1.00 49.38 114 ASP A O 1
ATOM 948 N N . LYS A 1 115 ? -43.749 -10.620 43.186 1.00 52.94 115 LYS A N 1
ATOM 949 C CA . LYS A 1 115 ? -43.193 -11.918 42.739 1.00 52.94 115 LYS A CA 1
ATOM 950 C C . LYS A 1 115 ? -43.569 -12.328 41.304 1.00 52.94 115 LYS A C 1
ATOM 952 O O . LYS A 1 115 ? -42.879 -13.179 40.742 1.00 52.94 115 LYS A O 1
ATOM 957 N N . ASP A 1 116 ? -44.583 -11.712 40.698 1.00 52.25 116 ASP A N 1
ATOM 958 C CA . ASP A 1 116 ? -45.017 -11.998 39.320 1.00 52.25 116 ASP A CA 1
ATOM 959 C C . ASP A 1 116 ? -44.113 -11.373 38.233 1.00 52.25 116 ASP A C 1
ATOM 961 O O . ASP A 1 116 ? -44.047 -11.890 37.113 1.00 52.25 116 ASP A O 1
ATOM 965 N N . ASP A 1 117 ? -43.326 -10.336 38.549 1.00 52.88 117 ASP A N 1
ATOM 966 C CA . ASP A 1 117 ? -42.427 -9.688 37.575 1.00 52.88 117 ASP A CA 1
ATOM 967 C C . ASP A 1 117 ? -41.117 -10.466 37.329 1.00 52.88 117 ASP A C 1
ATOM 969 O O . ASP A 1 117 ? -40.514 -10.368 36.255 1.00 52.88 117 ASP A O 1
ATOM 973 N N . ASN A 1 118 ? -40.701 -11.330 38.263 1.00 54.16 118 ASN A N 1
ATOM 974 C CA . ASN A 1 118 ? -39.486 -12.150 38.125 1.00 54.16 118 ASN A CA 1
ATOM 975 C C . ASN A 1 118 ? -39.556 -13.153 36.958 1.00 54.16 118 ASN A C 1
ATOM 977 O O . ASN A 1 118 ? -38.532 -13.472 36.343 1.00 54.16 118 ASN A O 1
ATOM 981 N N . ASN A 1 119 ? -40.757 -13.632 36.618 1.00 55.84 119 ASN A N 1
ATOM 982 C CA . ASN A 1 119 ? -40.953 -14.588 35.526 1.00 55.84 119 ASN A CA 1
ATOM 983 C C . ASN A 1 119 ? -40.917 -13.893 34.150 1.00 55.84 119 ASN A C 1
ATOM 985 O O . ASN A 1 119 ? -40.354 -14.420 33.188 1.00 55.84 119 ASN A O 1
ATOM 989 N N . ARG A 1 120 ? -41.434 -12.656 34.060 1.00 53.81 120 ARG A N 1
ATOM 990 C CA . ARG A 1 120 ? -41.286 -11.798 32.871 1.00 53.81 120 ARG A CA 1
ATOM 991 C C . ARG A 1 120 ? -39.839 -11.365 32.660 1.00 53.81 120 ARG A C 1
ATOM 993 O O . ARG A 1 120 ? -39.380 -11.350 31.517 1.00 53.81 120 ARG A O 1
ATOM 1000 N N . TYR A 1 121 ? -39.115 -11.047 33.730 1.00 55.16 121 TYR A N 1
ATOM 1001 C CA . TYR A 1 121 ? -37.711 -10.642 33.653 1.00 55.16 121 TYR A CA 1
ATOM 1002 C C . TYR A 1 121 ? -36.796 -11.805 33.233 1.00 55.16 121 TYR A C 1
ATOM 1004 O O . TYR A 1 121 ? -35.943 -11.632 32.364 1.00 55.16 121 TYR A O 1
ATOM 1012 N N . SER A 1 122 ? -37.021 -13.011 33.768 1.00 59.16 122 SER A N 1
ATOM 1013 C CA . SER A 1 122 ? -36.268 -14.222 33.397 1.00 59.16 122 SER A CA 1
ATOM 1014 C C . SER A 1 122 ? -36.479 -14.631 31.932 1.00 59.16 122 SER A C 1
ATOM 1016 O O . SER A 1 122 ? -35.498 -14.836 31.217 1.00 59.16 122 SER A O 1
ATOM 1018 N N . ASN A 1 123 ? -37.724 -14.636 31.435 1.00 61.03 123 ASN A N 1
ATOM 1019 C CA . ASN A 1 123 ? -38.010 -14.938 30.022 1.00 61.03 123 ASN A CA 1
ATOM 1020 C C . ASN A 1 123 ? -37.436 -13.885 29.059 1.00 61.03 123 ASN A C 1
ATOM 1022 O O . ASN A 1 123 ? -36.907 -14.229 28.002 1.00 61.03 123 ASN A O 1
ATOM 1026 N N . ASN A 1 124 ? -37.490 -12.597 29.420 1.00 65.81 124 ASN A N 1
ATOM 1027 C CA . ASN A 1 124 ? -36.845 -11.547 28.627 1.00 65.81 124 ASN A CA 1
ATOM 1028 C C . ASN A 1 124 ? -35.318 -11.666 28.659 1.00 65.81 124 ASN A C 1
ATOM 1030 O O . ASN A 1 124 ? -34.670 -11.396 27.652 1.00 65.81 124 ASN A O 1
ATOM 1034 N N . LYS A 1 125 ? -34.721 -12.091 29.778 1.00 72.31 125 LYS A N 1
ATOM 1035 C CA . LYS A 1 125 ? -33.274 -12.306 29.884 1.00 72.31 125 LYS A CA 1
ATOM 1036 C C . LYS A 1 125 ? -32.799 -13.430 28.966 1.00 72.31 125 LYS A C 1
ATOM 1038 O O . LYS A 1 125 ? -31.814 -13.236 28.264 1.00 72.31 125 LYS A O 1
ATOM 1043 N N . GLU A 1 126 ? -33.499 -14.561 28.920 1.00 73.56 126 GLU A N 1
ATOM 1044 C CA . GLU A 1 126 ? -33.163 -15.665 28.007 1.00 73.56 126 GLU A CA 1
ATOM 1045 C C . GLU A 1 126 ? -33.343 -15.274 26.536 1.00 73.56 126 GLU A C 1
ATOM 1047 O O . GLU A 1 126 ? -32.471 -15.551 25.708 1.00 73.56 126 GLU A O 1
ATOM 1052 N N . LEU A 1 127 ? -34.426 -14.559 26.210 1.00 75.25 127 LEU A N 1
ATOM 1053 C CA . LEU A 1 127 ? -34.660 -14.052 24.859 1.00 75.25 127 LEU A CA 1
ATOM 1054 C C . LEU A 1 127 ? -33.564 -13.061 24.437 1.00 75.25 127 LEU A C 1
ATOM 1056 O O . LEU A 1 127 ? -32.990 -13.209 23.357 1.00 75.25 127 LEU A O 1
ATOM 1060 N N . ASN A 1 128 ? -33.218 -12.108 25.306 1.00 76.25 128 ASN A N 1
ATOM 1061 C CA . ASN A 1 128 ? -32.141 -11.145 25.075 1.00 76.25 128 ASN A CA 1
ATOM 1062 C C . ASN A 1 128 ? -30.781 -11.836 24.953 1.00 76.25 128 ASN A C 1
ATOM 1064 O O . ASN A 1 128 ? -30.030 -11.530 24.033 1.00 76.25 128 ASN A O 1
ATOM 1068 N N . GLN A 1 129 ? -30.482 -12.822 25.800 1.00 81.88 129 GLN A N 1
ATOM 1069 C CA . GLN A 1 129 ? -29.249 -13.601 25.695 1.00 81.88 129 GLN A CA 1
ATOM 1070 C C . GLN A 1 129 ? -29.187 -14.367 24.366 1.00 81.88 129 GLN A C 1
ATOM 1072 O O . GLN A 1 129 ? -28.137 -14.421 23.731 1.00 81.88 129 GLN A O 1
ATOM 1077 N N . SER A 1 130 ? -30.313 -14.916 23.900 1.00 82.69 130 SER A N 1
ATOM 1078 C CA . SER A 1 130 ? -30.386 -15.598 22.603 1.00 82.69 130 SER A CA 1
A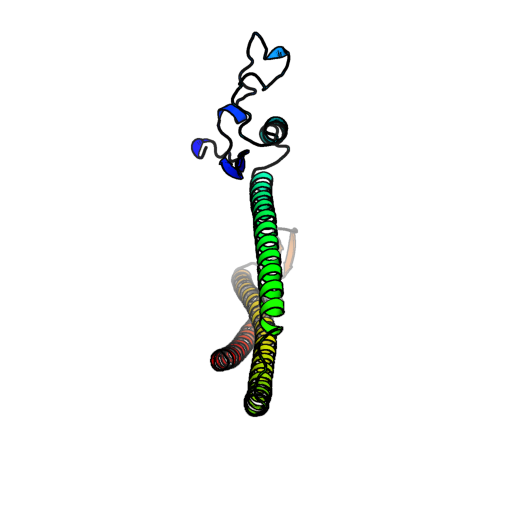TOM 1079 C C . SER A 1 130 ? -30.175 -14.643 21.422 1.00 82.69 130 SER A C 1
ATOM 1081 O O . SER A 1 130 ? -29.550 -15.024 20.432 1.00 82.69 130 SER A O 1
ATOM 1083 N N . LEU A 1 131 ? -30.661 -13.401 21.525 1.00 83.38 131 LEU A N 1
ATOM 1084 C CA . LEU A 1 131 ? -30.468 -12.352 20.523 1.00 83.38 131 LEU A CA 1
ATOM 1085 C C . LEU A 1 131 ? -29.015 -11.878 20.492 1.00 83.38 131 LEU A C 1
ATOM 1087 O O . LEU A 1 131 ? -28.442 -11.798 19.409 1.00 83.38 131 LEU A O 1
ATOM 1091 N N . VAL A 1 132 ? -28.405 -11.652 21.659 1.00 85.12 132 VAL A N 1
ATOM 1092 C CA . VAL A 1 132 ? -26.981 -11.303 21.785 1.00 85.12 132 VAL A CA 1
ATOM 1093 C C . VAL A 1 132 ? -26.110 -12.410 21.197 1.00 85.12 132 VAL A C 1
ATOM 1095 O O . VAL A 1 132 ? -25.290 -12.140 20.330 1.00 85.12 132 VAL A O 1
ATOM 1098 N N . ASN A 1 133 ? -26.364 -13.676 21.540 1.00 88.69 133 ASN A N 1
ATOM 1099 C CA . ASN A 1 133 ? -25.604 -14.800 20.987 1.00 88.69 133 ASN A CA 1
ATOM 1100 C C . ASN A 1 133 ? -25.748 -14.914 19.455 1.00 88.69 133 ASN A C 1
ATOM 1102 O O . ASN A 1 133 ? -24.791 -15.270 18.764 1.00 88.69 133 ASN A O 1
ATOM 1106 N N . LYS A 1 134 ? -26.936 -14.619 18.903 1.00 87.62 134 LYS A N 1
ATOM 1107 C CA . LYS A 1 134 ? -27.145 -14.558 17.447 1.00 87.62 134 LYS A CA 1
ATOM 1108 C C . LYS A 1 134 ? -26.362 -13.404 16.826 1.00 87.62 134 LYS A C 1
ATOM 1110 O O . LYS A 1 134 ? -25.726 -13.609 15.795 1.00 87.62 134 LYS A O 1
ATOM 1115 N N . MET A 1 135 ? -26.367 -12.234 17.458 1.00 85.75 135 MET A N 1
ATOM 1116 C CA . MET A 1 135 ? -25.612 -11.067 17.007 1.00 85.75 135 MET A CA 1
ATOM 1117 C C . MET A 1 135 ? -24.106 -11.351 16.993 1.00 85.75 135 MET A C 1
ATOM 1119 O O . MET A 1 135 ? -23.475 -11.178 15.953 1.00 85.75 135 MET A O 1
ATOM 1123 N N . ASP A 1 136 ? -23.573 -11.934 18.068 1.00 89.25 136 ASP A N 1
ATOM 1124 C CA . ASP A 1 136 ? -22.173 -12.366 18.163 1.00 89.25 136 ASP A CA 1
ATOM 1125 C C . ASP A 1 136 ? -21.813 -13.394 17.078 1.00 89.25 136 ASP A C 1
ATOM 1127 O O . ASP A 1 136 ? -20.710 -13.383 16.527 1.00 89.25 136 ASP A O 1
ATOM 1131 N N . SER A 1 137 ? -22.732 -14.313 16.757 1.00 90.31 137 SER A N 1
ATOM 1132 C CA . SER A 1 137 ? -22.506 -15.316 15.709 1.00 90.31 137 SER A CA 1
ATOM 1133 C C . SER A 1 137 ? -22.444 -14.698 14.308 1.00 90.31 137 SER A C 1
ATOM 1135 O O . SER A 1 137 ? -21.574 -15.067 13.517 1.00 90.31 137 SER A O 1
ATOM 1137 N N . ILE A 1 138 ? -23.307 -13.716 14.026 1.00 89.81 138 ILE A N 1
ATOM 1138 C CA . ILE A 1 138 ? -23.317 -12.972 12.761 1.00 89.81 138 ILE A CA 1
ATOM 1139 C C . ILE A 1 138 ? -22.050 -12.122 12.652 1.00 89.81 138 ILE A C 1
ATOM 1141 O O . ILE A 1 138 ? -21.412 -12.102 11.601 1.00 89.81 138 ILE A O 1
ATOM 1145 N N . GLU A 1 139 ? -21.641 -11.463 13.736 1.00 89.69 139 GLU A N 1
ATOM 1146 C CA . GLU A 1 139 ? -20.427 -10.648 13.760 1.00 89.69 139 GLU A CA 1
ATOM 1147 C C . GLU A 1 139 ? -19.175 -11.488 13.480 1.00 89.69 139 GLU A C 1
ATOM 1149 O O . GLU A 1 139 ? -18.355 -11.118 12.634 1.00 89.69 139 GLU A O 1
ATOM 1154 N N . LYS A 1 140 ? -19.062 -12.671 14.098 1.00 91.75 140 LYS A N 1
ATOM 1155 C CA . LYS A 1 140 ? -17.987 -13.629 13.792 1.00 91.75 140 LYS A CA 1
ATOM 1156 C C . LYS A 1 140 ? -17.987 -14.035 12.319 1.00 91.75 140 LYS A C 1
ATOM 1158 O O . LYS A 1 140 ? -16.930 -14.018 11.688 1.00 91.75 140 LYS A O 1
ATOM 1163 N N . GLU A 1 141 ? -19.151 -14.340 11.744 1.00 92.12 141 GLU A N 1
ATOM 1164 C CA . GLU A 1 141 ? -19.250 -14.691 10.323 1.00 92.12 141 GLU A CA 1
ATOM 1165 C C . GLU A 1 141 ? -18.833 -13.522 9.412 1.00 92.12 141 GLU A C 1
ATOM 1167 O O . GLU A 1 141 ? -18.113 -13.719 8.427 1.00 92.12 141 GLU A O 1
ATOM 1172 N N . ILE A 1 142 ? -19.214 -12.287 9.754 1.00 90.19 142 ILE A N 1
ATOM 1173 C CA . ILE A 1 142 ? -18.802 -11.084 9.021 1.00 90.19 142 ILE A CA 1
ATOM 1174 C C . ILE A 1 142 ? -17.281 -10.914 9.072 1.00 90.19 142 ILE A C 1
ATOM 1176 O O . ILE A 1 142 ? -16.670 -10.661 8.028 1.00 90.19 142 ILE A O 1
ATOM 1180 N N . LEU A 1 143 ? -16.660 -11.067 10.245 1.00 91.69 143 LEU A N 1
ATOM 1181 C CA . LEU A 1 143 ? -15.208 -10.954 10.409 1.00 91.69 143 LEU A CA 1
ATOM 1182 C C . LEU A 1 143 ? -14.465 -11.995 9.562 1.00 91.69 143 LEU A C 1
ATOM 1184 O O . LEU A 1 143 ? -13.552 -11.638 8.811 1.00 91.69 143 LEU A O 1
ATOM 1188 N N . GLU A 1 144 ? -14.910 -13.253 9.583 1.00 92.94 144 GLU A N 1
ATOM 1189 C CA . GLU A 1 144 ? -14.335 -14.305 8.739 1.00 92.94 144 GLU A CA 1
ATOM 1190 C C . GLU A 1 144 ? -14.473 -14.001 7.240 1.00 92.94 144 GLU A C 1
ATOM 1192 O O . GLU A 1 144 ? -13.552 -14.243 6.452 1.00 92.94 144 GLU A O 1
ATOM 1197 N N . LEU A 1 145 ? -15.628 -13.481 6.811 1.00 91.94 145 LEU A N 1
ATOM 1198 C CA . LEU A 1 145 ? -15.856 -13.109 5.415 1.00 91.94 145 LEU A CA 1
ATOM 1199 C C . LEU A 1 145 ? -14.974 -11.936 4.988 1.00 91.94 145 LEU A C 1
ATOM 1201 O O . LEU A 1 145 ? -14.470 -11.935 3.863 1.00 91.94 145 LEU A O 1
ATOM 1205 N N . VAL A 1 146 ? -14.767 -10.952 5.867 1.00 92.44 146 VAL A N 1
ATOM 1206 C CA . VAL A 1 146 ? -13.864 -9.818 5.627 1.00 92.44 146 VAL A CA 1
ATOM 1207 C C . VAL A 1 146 ? -12.426 -10.300 5.469 1.00 92.44 146 VAL A C 1
ATOM 1209 O O . VAL A 1 146 ? -11.757 -9.898 4.513 1.00 92.44 146 VAL A O 1
ATOM 1212 N N . GLU A 1 147 ? -11.966 -11.205 6.332 1.00 93.75 147 GLU A N 1
ATOM 1213 C CA . GLU A 1 147 ? -10.624 -11.780 6.238 1.00 93.75 147 GLU A CA 1
ATOM 1214 C C . GLU A 1 147 ? -10.438 -12.561 4.925 1.00 93.75 147 GLU A C 1
ATOM 1216 O O . GLU A 1 147 ? -9.473 -12.336 4.186 1.00 93.75 147 GLU A O 1
ATOM 1221 N N . LYS A 1 148 ? -11.399 -13.430 4.577 1.00 93.69 148 LYS A N 1
ATOM 1222 C CA . LYS A 1 148 ? -11.392 -14.194 3.315 1.00 93.69 148 LYS A CA 1
ATOM 1223 C C . LYS A 1 148 ? -11.393 -13.265 2.096 1.00 93.69 148 LYS A C 1
ATOM 1225 O O . LYS A 1 148 ? -10.627 -13.487 1.157 1.00 93.69 148 LYS A O 1
ATOM 1230 N N . LEU A 1 149 ? -12.201 -12.203 2.114 1.00 93.75 149 LEU A N 1
ATOM 1231 C CA . LEU A 1 149 ? -12.231 -11.194 1.050 1.00 93.75 149 LEU A CA 1
ATOM 1232 C C . LEU A 1 149 ? -10.895 -10.465 0.910 1.00 93.75 149 LEU A C 1
ATOM 1234 O O . LEU A 1 149 ? -10.445 -10.261 -0.215 1.00 93.75 149 LEU A O 1
ATOM 1238 N N . SER A 1 150 ? -10.266 -10.090 2.025 1.00 93.56 150 SER A N 1
ATOM 1239 C CA . SER A 1 150 ? -8.958 -9.429 2.026 1.00 93.56 150 SER A CA 1
ATOM 1240 C C . SER A 1 150 ? -7.897 -10.308 1.356 1.00 93.56 150 SER A C 1
ATOM 1242 O O . SER A 1 150 ? -7.253 -9.885 0.395 1.00 93.56 150 SER A O 1
ATOM 1244 N N . LYS A 1 151 ? -7.810 -11.586 1.754 1.00 95.25 151 LYS A N 1
ATOM 1245 C CA . LYS A 1 151 ? -6.869 -12.555 1.165 1.00 95.25 151 LYS A CA 1
ATOM 1246 C C . LYS A 1 151 ? -7.067 -12.724 -0.343 1.00 95.25 151 LYS A C 1
ATOM 1248 O O . LYS A 1 151 ? -6.095 -12.739 -1.092 1.00 95.25 151 LYS A O 1
ATOM 1253 N N . ILE A 1 152 ? -8.313 -12.845 -0.807 1.00 94.31 152 ILE A N 1
ATOM 1254 C CA . ILE A 1 152 ? -8.599 -13.037 -2.239 1.00 94.31 152 ILE A CA 1
ATOM 1255 C C . ILE A 1 152 ? -8.333 -11.756 -3.040 1.00 94.31 152 ILE A C 1
ATOM 1257 O O . ILE A 1 152 ? -7.796 -11.835 -4.143 1.00 94.31 152 ILE A O 1
ATOM 1261 N N . LYS A 1 153 ? -8.651 -10.575 -2.494 1.00 94.00 153 LYS A N 1
ATOM 1262 C CA . LYS A 1 153 ? -8.341 -9.291 -3.141 1.00 94.00 153 LYS A CA 1
ATOM 1263 C C . LYS A 1 153 ? -6.839 -9.075 -3.302 1.00 94.00 153 LYS A C 1
ATOM 1265 O O . LYS A 1 153 ? -6.424 -8.643 -4.373 1.00 94.00 153 LYS A O 1
ATOM 1270 N N . ASN A 1 154 ? -6.044 -9.420 -2.289 1.00 95.12 154 ASN A N 1
ATOM 1271 C CA . ASN A 1 154 ? -4.585 -9.340 -2.375 1.00 95.12 154 ASN A CA 1
ATOM 1272 C C . ASN A 1 154 ? -4.043 -10.270 -3.465 1.00 95.12 154 ASN A C 1
ATOM 1274 O O . ASN A 1 154 ? -3.318 -9.810 -4.339 1.00 95.12 154 ASN A O 1
ATOM 1278 N N . LYS A 1 155 ? -4.504 -11.528 -3.512 1.00 94.94 155 LYS A N 1
ATOM 1279 C CA . LYS A 1 155 ? -4.138 -12.459 -4.596 1.00 94.94 155 LYS A CA 1
ATOM 1280 C C . LYS A 1 155 ? -4.513 -11.929 -5.981 1.00 94.94 155 LYS A C 1
ATOM 1282 O O . LYS A 1 155 ? -3.733 -12.042 -6.919 1.00 94.94 155 LYS A O 1
ATOM 1287 N N . ARG A 1 156 ? -5.699 -11.322 -6.126 1.00 95.69 156 ARG A N 1
ATOM 1288 C CA . ARG A 1 156 ? -6.117 -10.693 -7.390 1.00 95.69 156 ARG A CA 1
ATOM 1289 C C . ARG A 1 156 ? -5.175 -9.555 -7.778 1.00 95.69 156 ARG A C 1
ATOM 1291 O O . ARG A 1 156 ? -4.856 -9.406 -8.953 1.00 95.69 156 ARG A O 1
ATOM 1298 N N . TYR A 1 157 ? -4.754 -8.743 -6.811 1.00 95.06 157 TYR A N 1
ATOM 1299 C CA . TYR A 1 157 ? -3.824 -7.640 -7.036 1.00 95.06 157 TYR A CA 1
ATOM 1300 C C . TYR A 1 157 ? -2.445 -8.139 -7.489 1.00 95.06 157 TYR A C 1
ATOM 1302 O O . TYR A 1 157 ? -1.975 -7.700 -8.534 1.00 95.06 157 TYR A O 1
ATOM 1310 N N . GLU A 1 158 ? -1.862 -9.110 -6.782 1.00 94.94 158 GLU A N 1
ATOM 1311 C CA . GLU A 1 158 ? -0.591 -9.756 -7.151 1.00 94.94 158 GLU A CA 1
ATOM 1312 C C . GLU A 1 158 ? -0.644 -10.315 -8.579 1.00 94.94 158 GLU A C 1
ATOM 1314 O O . GLU A 1 158 ? 0.174 -9.950 -9.421 1.00 94.94 158 GLU A O 1
ATOM 1319 N N . LYS A 1 159 ? -1.689 -11.086 -8.907 1.00 93.75 159 LYS A N 1
ATOM 1320 C CA . LYS A 1 159 ? -1.889 -11.626 -10.260 1.00 93.75 159 LYS A CA 1
ATOM 1321 C C . LYS A 1 159 ? -2.070 -10.560 -11.334 1.00 93.75 159 LYS A C 1
ATOM 1323 O O . LYS A 1 159 ? -1.652 -10.753 -12.472 1.00 93.75 159 LYS A O 1
ATOM 1328 N N . THR A 1 160 ? -2.667 -9.421 -10.992 1.00 94.81 160 THR A N 1
ATOM 1329 C CA . THR A 1 160 ? -2.798 -8.297 -11.930 1.00 94.81 160 THR A CA 1
ATOM 1330 C C . THR A 1 160 ? -1.434 -7.670 -12.233 1.00 94.81 160 THR A C 1
ATOM 1332 O O . THR A 1 160 ? -1.173 -7.312 -13.380 1.00 94.81 160 THR A O 1
ATOM 1335 N N . LEU A 1 161 ? -0.556 -7.554 -11.230 1.00 95.25 161 LEU A N 1
ATOM 1336 C CA . LEU A 1 161 ? 0.812 -7.068 -11.426 1.00 95.25 161 LEU A CA 1
ATOM 1337 C C . LEU A 1 161 ? 1.628 -8.036 -12.290 1.00 95.25 161 LEU A C 1
ATOM 1339 O O . LEU A 1 161 ? 2.246 -7.596 -13.257 1.00 95.25 161 LEU A O 1
ATOM 1343 N N . GLU A 1 162 ? 1.569 -9.337 -11.988 1.00 94.19 162 GLU A N 1
ATOM 1344 C CA . GLU A 1 162 ? 2.217 -10.388 -12.788 1.00 94.19 162 GLU A CA 1
ATOM 1345 C C . GLU A 1 162 ? 1.755 -10.341 -14.252 1.00 94.19 162 GLU A C 1
ATOM 1347 O O . GLU A 1 162 ? 2.577 -10.355 -15.166 1.00 94.19 162 GLU A O 1
ATOM 1352 N N . LEU A 1 163 ? 0.444 -10.208 -14.486 1.00 95.88 163 LEU A N 1
ATOM 1353 C CA . LEU A 1 163 ? -0.122 -10.094 -15.829 1.00 95.88 163 LEU A CA 1
ATOM 1354 C C . LEU A 1 163 ? 0.431 -8.885 -16.591 1.00 95.88 163 LEU A C 1
ATOM 1356 O O . LEU A 1 163 ? 0.776 -9.014 -17.764 1.00 95.88 163 LEU A O 1
ATOM 1360 N N . ASN A 1 164 ? 0.489 -7.716 -15.949 1.00 95.19 164 ASN A N 1
ATOM 1361 C CA . ASN A 1 164 ? 1.004 -6.507 -16.588 1.00 95.19 164 ASN A CA 1
ATOM 1362 C C . ASN A 1 164 ? 2.490 -6.649 -16.928 1.00 95.19 164 ASN A C 1
ATOM 1364 O O . ASN A 1 164 ? 2.888 -6.295 -18.031 1.00 95.19 164 ASN A O 1
ATOM 1368 N N . PHE A 1 165 ? 3.282 -7.219 -16.018 1.00 94.81 165 PHE A N 1
ATOM 1369 C CA . PHE A 1 165 ? 4.705 -7.462 -16.241 1.00 94.81 165 PHE A CA 1
ATOM 1370 C C . PHE A 1 165 ? 4.951 -8.394 -17.434 1.00 94.81 165 PHE A C 1
ATOM 1372 O O . PHE A 1 165 ? 5.690 -8.037 -18.347 1.00 94.81 165 PHE A O 1
ATOM 1379 N N . ILE A 1 166 ? 4.283 -9.553 -17.480 1.00 94.56 166 ILE A N 1
ATOM 1380 C CA . ILE A 1 166 ? 4.438 -10.491 -18.602 1.00 94.56 166 ILE A CA 1
ATOM 1381 C C . ILE A 1 166 ? 3.943 -9.873 -19.911 1.00 94.56 166 ILE A C 1
ATOM 1383 O O . ILE A 1 166 ? 4.562 -10.071 -20.950 1.00 94.56 166 ILE A O 1
ATOM 1387 N N . LYS A 1 167 ? 2.855 -9.098 -19.880 1.00 95.19 167 LYS A N 1
ATOM 1388 C CA . LYS A 1 167 ? 2.327 -8.441 -21.079 1.00 95.19 167 LYS A CA 1
ATOM 1389 C C . LYS A 1 167 ? 3.320 -7.439 -21.675 1.00 95.19 167 LYS A C 1
ATOM 1391 O O . LYS A 1 167 ? 3.468 -7.416 -22.893 1.00 95.19 167 LYS A O 1
ATOM 1396 N N . GLU A 1 168 ? 3.973 -6.627 -20.845 1.00 95.94 168 GLU A N 1
ATOM 1397 C CA . GLU A 1 168 ? 5.016 -5.717 -21.332 1.00 95.94 168 GLU A CA 1
ATOM 1398 C C . GLU A 1 168 ? 6.241 -6.498 -21.823 1.00 95.94 168 GLU A C 1
ATOM 1400 O O . GLU A 1 168 ? 6.724 -6.210 -22.909 1.00 95.94 168 GLU A O 1
ATOM 1405 N N . ASN A 1 169 ? 6.674 -7.556 -21.127 1.00 94.50 169 ASN A N 1
ATOM 1406 C CA . ASN A 1 169 ? 7.785 -8.392 -21.604 1.00 94.50 169 ASN A CA 1
ATOM 1407 C C . ASN A 1 169 ? 7.506 -9.030 -22.971 1.00 94.50 169 ASN A C 1
ATOM 1409 O O . ASN A 1 169 ? 8.380 -9.028 -23.827 1.00 94.50 169 ASN A O 1
ATOM 1413 N N . VAL A 1 170 ? 6.298 -9.559 -23.199 1.00 95.06 170 VAL A N 1
ATOM 1414 C CA . VAL A 1 170 ? 5.914 -10.121 -24.508 1.00 95.06 170 VAL A CA 1
ATOM 1415 C C . VAL A 1 170 ? 5.999 -9.057 -25.599 1.00 95.06 170 VAL A C 1
ATOM 1417 O O . VAL A 1 170 ? 6.511 -9.328 -26.677 1.00 95.06 170 VAL A O 1
ATOM 1420 N N . LYS A 1 171 ? 5.545 -7.836 -25.308 1.00 95.50 171 LYS A N 1
ATOM 1421 C CA . LYS A 1 171 ? 5.594 -6.716 -26.249 1.00 95.50 171 LYS A CA 1
ATOM 1422 C C . LYS A 1 171 ? 7.031 -6.282 -26.569 1.00 95.50 171 LYS A C 1
ATOM 1424 O O . LYS A 1 171 ? 7.320 -5.980 -27.722 1.00 95.50 171 LYS A O 1
ATOM 1429 N N . GLU A 1 172 ? 7.919 -6.261 -25.577 1.00 94.12 172 GLU A N 1
ATOM 1430 C CA . GLU A 1 172 ? 9.345 -5.989 -25.800 1.00 94.12 172 GLU A CA 1
ATOM 1431 C C . GLU A 1 172 ? 9.995 -7.112 -26.622 1.00 94.12 172 GLU A C 1
ATOM 1433 O O . GLU A 1 172 ? 10.667 -6.825 -27.604 1.00 94.12 172 GLU A O 1
ATOM 1438 N N . LEU A 1 173 ? 9.700 -8.386 -26.332 1.00 93.56 173 LEU A N 1
ATOM 1439 C CA . LEU A 1 173 ? 10.195 -9.517 -27.130 1.00 93.56 173 LEU A CA 1
ATOM 1440 C C . LEU A 1 173 ? 9.700 -9.475 -28.587 1.00 93.56 173 LEU A C 1
ATOM 1442 O O . LEU A 1 173 ? 10.449 -9.796 -29.509 1.00 93.56 173 LEU A O 1
ATOM 1446 N N . GLU A 1 174 ? 8.451 -9.064 -28.824 1.00 93.44 174 GLU A N 1
ATOM 1447 C CA . GLU A 1 174 ? 7.919 -8.838 -30.175 1.00 93.44 174 GLU A CA 1
ATOM 1448 C C . GLU A 1 174 ? 8.676 -7.719 -30.908 1.00 93.44 174 GLU A C 1
ATOM 1450 O O . GLU A 1 174 ? 8.962 -7.841 -32.107 1.00 93.44 174 GLU A O 1
ATOM 1455 N N . ALA A 1 175 ? 9.022 -6.639 -30.201 1.00 93.12 175 ALA A N 1
ATOM 1456 C CA . ALA A 1 175 ? 9.835 -5.555 -30.741 1.00 93.12 175 ALA A CA 1
ATOM 1457 C C . ALA A 1 175 ? 11.264 -6.029 -31.051 1.00 93.12 175 ALA A C 1
ATOM 1459 O O . ALA A 1 175 ? 11.755 -5.771 -32.152 1.00 93.12 175 ALA A O 1
ATOM 1460 N N . ASP A 1 176 ? 11.880 -6.793 -30.147 1.00 89.69 176 ASP A N 1
ATOM 1461 C CA . ASP A 1 176 ? 13.212 -7.380 -30.311 1.00 89.69 176 ASP A CA 1
ATOM 1462 C C . ASP A 1 176 ? 13.264 -8.332 -31.508 1.00 89.69 176 ASP A C 1
ATOM 1464 O O . ASP A 1 176 ? 14.169 -8.249 -32.338 1.00 89.69 176 ASP A O 1
ATOM 1468 N N . HIS A 1 177 ? 12.258 -9.195 -31.663 1.00 89.38 177 HIS A N 1
ATOM 1469 C CA . HIS A 1 177 ? 12.145 -10.074 -32.823 1.00 89.38 177 HIS A CA 1
ATOM 1470 C C . HIS A 1 177 ? 11.997 -9.278 -34.128 1.00 89.38 177 HIS A C 1
ATOM 1472 O O . HIS A 1 177 ? 12.650 -9.580 -35.129 1.00 89.38 177 HIS A O 1
ATOM 1478 N N . THR A 1 178 ? 11.158 -8.236 -34.126 1.00 91.19 178 THR A N 1
ATOM 1479 C CA . THR A 1 178 ? 10.949 -7.373 -35.300 1.00 91.19 178 THR A CA 1
ATOM 1480 C C . THR A 1 178 ? 12.229 -6.637 -35.687 1.00 91.19 178 THR A C 1
ATOM 1482 O O . THR A 1 178 ? 12.542 -6.526 -36.875 1.00 91.19 178 THR A O 1
ATOM 1485 N N . PHE A 1 179 ? 12.990 -6.170 -34.699 1.00 89.69 179 PHE A N 1
ATOM 1486 C CA . PHE A 1 179 ? 14.300 -5.564 -34.894 1.00 89.69 179 PHE A CA 1
ATOM 1487 C C . PHE A 1 179 ? 15.295 -6.582 -35.473 1.00 89.69 179 PHE A C 1
ATOM 1489 O O . PHE A 1 179 ? 15.854 -6.355 -36.543 1.00 89.69 179 PHE A O 1
ATOM 1496 N N . ALA A 1 180 ? 15.414 -7.762 -34.860 1.00 87.44 180 ALA A N 1
ATOM 1497 C CA . ALA A 1 180 ? 16.323 -8.828 -35.288 1.00 87.44 180 ALA A CA 1
ATOM 1498 C C . ALA A 1 180 ? 16.056 -9.358 -36.714 1.00 87.44 180 ALA A C 1
ATOM 1500 O O . ALA A 1 180 ? 16.951 -9.911 -37.353 1.00 87.44 180 ALA A O 1
ATOM 1501 N N . ILE A 1 181 ? 14.847 -9.206 -37.261 1.00 87.25 181 ILE A N 1
ATOM 1502 C CA . ILE A 1 181 ? 14.565 -9.566 -38.662 1.00 87.25 181 ILE A CA 1
ATOM 1503 C C . ILE A 1 181 ? 15.314 -8.665 -39.658 1.00 87.25 181 ILE A C 1
ATOM 1505 O O . ILE A 1 181 ? 15.710 -9.151 -40.718 1.00 87.25 181 ILE A O 1
ATOM 1509 N N . HIS A 1 182 ? 15.494 -7.383 -39.338 1.00 87.06 182 HIS A N 1
ATOM 1510 C CA . HIS A 1 182 ? 16.007 -6.369 -40.268 1.00 87.06 182 HIS A CA 1
ATOM 1511 C C . HIS A 1 182 ? 17.511 -6.100 -40.124 1.00 87.06 182 HIS A C 1
ATOM 1513 O O . HIS A 1 182 ? 18.067 -5.337 -40.910 1.00 87.06 182 HIS A O 1
ATOM 1519 N N . GLU A 1 183 ? 18.153 -6.721 -39.138 1.00 87.00 183 GLU A N 1
ATOM 1520 C CA . GLU A 1 183 ? 19.544 -6.473 -38.770 1.00 87.00 183 GLU A CA 1
ATOM 1521 C C . GLU A 1 183 ? 20.512 -7.527 -39.310 1.00 87.00 183 GLU A C 1
ATOM 1523 O O . GLU A 1 183 ? 20.134 -8.640 -39.693 1.00 87.00 183 GLU A O 1
ATOM 1528 N N . ASP A 1 184 ? 21.795 -7.170 -39.294 1.00 81.25 184 ASP A N 1
ATOM 1529 C CA . ASP A 1 184 ? 22.876 -8.032 -39.751 1.00 81.25 184 ASP A CA 1
ATOM 1530 C C . ASP A 1 184 ? 23.016 -9.320 -38.907 1.00 81.25 184 ASP A C 1
ATOM 1532 O O . ASP A 1 184 ? 22.595 -9.375 -37.746 1.00 81.25 184 ASP A O 1
ATOM 1536 N N . PRO A 1 185 ? 23.673 -10.369 -39.448 1.00 79.69 185 PRO A N 1
ATOM 1537 C CA . PRO A 1 185 ? 23.902 -11.638 -38.748 1.00 79.69 185 PRO A CA 1
ATOM 1538 C C . PRO A 1 185 ? 24.731 -11.519 -37.463 1.00 79.69 185 PRO A C 1
ATOM 1540 O O . PRO A 1 185 ? 24.757 -12.456 -36.674 1.00 79.69 185 PRO A O 1
ATOM 1543 N N . ASN A 1 186 ? 25.427 -10.398 -37.257 1.00 84.12 186 ASN A N 1
ATOM 1544 C CA . ASN A 1 186 ? 26.259 -10.140 -36.088 1.00 84.12 186 ASN A CA 1
ATOM 1545 C C . ASN A 1 186 ? 25.860 -8.802 -35.463 1.00 84.12 186 ASN A C 1
ATOM 1547 O O . ASN A 1 186 ? 26.190 -7.737 -35.982 1.00 84.12 186 ASN A O 1
ATOM 1551 N N . LEU A 1 187 ? 25.182 -8.866 -34.323 1.00 83.69 187 LEU A N 1
ATOM 1552 C CA . LEU A 1 187 ? 24.711 -7.711 -33.569 1.00 83.69 187 LEU A CA 1
ATOM 1553 C C . LEU A 1 187 ? 25.731 -7.338 -32.499 1.00 83.69 187 LEU A C 1
ATOM 1555 O O . LEU A 1 187 ? 26.040 -8.136 -31.618 1.00 83.69 187 LEU A O 1
ATOM 1559 N N . LYS A 1 188 ? 26.238 -6.106 -32.525 1.00 83.56 188 LYS A N 1
ATOM 1560 C CA . LYS A 1 188 ? 27.096 -5.604 -31.447 1.00 83.56 188 LYS A CA 1
ATOM 1561 C C . LYS A 1 188 ? 26.252 -4.905 -30.386 1.00 83.56 188 LYS A C 1
ATOM 1563 O O . LYS A 1 188 ? 25.597 -3.908 -30.675 1.00 83.56 188 LYS A O 1
ATOM 1568 N N . CYS A 1 189 ? 26.311 -5.384 -29.147 1.00 82.00 189 CYS A N 1
ATOM 1569 C CA . CYS A 1 189 ? 25.616 -4.766 -28.027 1.00 82.00 189 CYS A CA 1
ATOM 1570 C C . CYS A 1 189 ? 26.159 -3.343 -27.780 1.00 82.00 189 CYS A C 1
ATOM 1572 O O . CYS A 1 189 ? 27.357 -3.190 -27.515 1.00 82.00 189 CYS A O 1
ATOM 1574 N N . PRO A 1 190 ? 25.309 -2.301 -27.790 1.00 82.81 190 PRO A N 1
ATOM 1575 C CA . PRO A 1 190 ? 25.748 -0.925 -27.555 1.00 82.81 190 PRO A CA 1
ATOM 1576 C C . PRO A 1 190 ? 26.130 -0.651 -26.091 1.00 82.81 190 PRO A C 1
ATOM 1578 O O . PRO A 1 190 ? 26.840 0.313 -25.821 1.00 82.81 190 PRO A O 1
ATOM 1581 N N . PHE A 1 191 ? 25.696 -1.497 -25.150 1.00 82.19 191 PHE A N 1
ATOM 1582 C CA . PHE A 1 191 ? 25.954 -1.320 -23.716 1.00 82.19 191 PHE A CA 1
ATOM 1583 C C . PHE A 1 191 ? 27.226 -2.017 -23.231 1.00 82.19 191 PHE A C 1
ATOM 1585 O O . PHE A 1 191 ? 27.985 -1.432 -22.465 1.00 82.19 191 PHE A O 1
ATOM 1592 N N . CYS A 1 192 ? 27.466 -3.261 -23.656 1.00 90.12 192 CYS A N 1
ATOM 1593 C CA . CYS A 1 192 ? 28.615 -4.045 -23.187 1.00 90.12 192 CYS A CA 1
ATOM 1594 C C . CYS A 1 192 ? 29.615 -4.414 -24.291 1.00 90.12 192 CYS A C 1
ATOM 1596 O O . CYS A 1 192 ? 30.684 -4.942 -23.997 1.00 90.12 192 CYS A O 1
ATOM 1598 N N . GLY A 1 193 ? 29.311 -4.111 -25.557 1.00 86.19 193 GLY A N 1
ATOM 1599 C CA . GLY A 1 193 ? 30.222 -4.323 -26.681 1.00 86.19 193 GLY A CA 1
ATOM 1600 C C . GLY A 1 193 ? 30.369 -5.774 -27.147 1.00 86.19 193 GLY A C 1
ATOM 1601 O O . GLY A 1 193 ? 31.149 -6.004 -28.073 1.00 86.19 193 GLY A O 1
ATOM 1602 N N . SER A 1 194 ? 29.642 -6.727 -26.550 1.00 88.75 194 SER A N 1
ATOM 1603 C CA . SER A 1 194 ? 29.581 -8.124 -26.997 1.00 88.75 194 SER A CA 1
ATOM 1604 C C . SER A 1 194 ? 29.004 -8.234 -28.406 1.00 88.75 194 SER A C 1
ATOM 1606 O O . SER A 1 194 ? 28.147 -7.445 -28.801 1.00 88.75 194 SER A O 1
ATOM 1608 N N . VAL A 1 195 ? 29.467 -9.227 -29.163 1.00 86.19 195 VAL A N 1
ATOM 1609 C CA . VAL A 1 195 ? 28.892 -9.579 -30.463 1.00 86.19 195 VAL A CA 1
ATOM 1610 C C . VAL A 1 195 ? 27.978 -10.778 -30.255 1.00 86.19 195 VAL A C 1
ATOM 1612 O O . VAL A 1 195 ? 28.406 -11.795 -29.714 1.00 86.19 195 VAL A O 1
ATOM 1615 N N . HIS A 1 196 ? 26.722 -10.631 -30.647 1.00 84.44 196 HIS A N 1
ATOM 1616 C CA . HIS A 1 196 ? 25.699 -11.661 -30.614 1.00 84.44 196 HIS A CA 1
ATOM 1617 C C . HIS A 1 196 ? 25.425 -12.138 -32.034 1.00 84.44 196 HIS A C 1
ATOM 1619 O O . HIS A 1 196 ? 25.291 -11.328 -32.952 1.00 84.44 196 HIS A O 1
ATOM 1625 N N . GLU A 1 197 ? 25.311 -13.448 -32.207 1.00 85.31 197 GLU A N 1
ATOM 1626 C CA . GLU A 1 197 ? 24.891 -14.023 -33.478 1.00 85.31 197 GLU A CA 1
ATOM 1627 C C . GLU A 1 197 ? 23.375 -13.856 -33.632 1.00 85.31 197 GLU A C 1
ATOM 1629 O O . GLU A 1 197 ? 22.592 -14.303 -32.797 1.00 85.31 197 GLU A O 1
ATOM 1634 N N . ASN A 1 198 ? 22.948 -13.219 -34.714 1.00 86.56 198 ASN A N 1
ATOM 1635 C CA . ASN A 1 198 ? 21.551 -13.095 -35.115 1.00 86.56 198 ASN A CA 1
ATOM 1636 C C . ASN A 1 198 ? 21.188 -14.227 -36.088 1.00 86.56 198 ASN A C 1
ATOM 1638 O O . ASN A 1 198 ? 20.811 -14.015 -37.245 1.00 86.56 198 ASN A O 1
ATOM 1642 N N . SER A 1 199 ? 21.395 -15.464 -35.637 1.00 87.44 199 SER A N 1
ATOM 1643 C CA . SER A 1 199 ? 21.072 -16.657 -36.413 1.00 87.44 199 SER A CA 1
ATOM 1644 C C . SER A 1 199 ? 19.556 -16.888 -36.456 1.00 87.44 199 SER A C 1
ATOM 1646 O O . SER A 1 199 ? 18.775 -16.337 -35.676 1.00 87.44 199 SER A O 1
ATOM 1648 N N . LEU A 1 200 ? 19.101 -17.728 -37.390 1.00 87.25 200 LEU A N 1
ATOM 1649 C CA . LEU A 1 200 ? 17.700 -18.155 -37.423 1.00 87.25 200 LEU A CA 1
ATOM 1650 C C . LEU A 1 200 ? 17.291 -18.867 -36.122 1.00 87.25 200 LEU A C 1
ATOM 1652 O O . LEU A 1 200 ? 16.175 -18.669 -35.655 1.00 87.25 200 LEU A O 1
ATOM 1656 N N . GLU A 1 201 ? 18.194 -19.654 -35.539 1.00 89.12 201 GLU A N 1
ATOM 1657 C CA . GLU A 1 201 ? 17.969 -20.398 -34.295 1.00 89.12 201 GLU A CA 1
ATOM 1658 C C . GLU A 1 201 ? 17.651 -19.444 -33.138 1.00 89.12 201 GLU A C 1
ATOM 1660 O O . GLU A 1 201 ? 16.604 -19.582 -32.509 1.00 89.12 201 GLU A O 1
ATOM 1665 N N . ASN A 1 202 ? 18.466 -18.400 -32.953 1.00 86.88 202 ASN A N 1
ATOM 1666 C CA . ASN A 1 202 ? 18.260 -17.404 -31.897 1.00 86.88 202 ASN A CA 1
ATOM 1667 C C . ASN A 1 202 ? 16.959 -16.608 -32.097 1.00 86.88 202 ASN A C 1
ATOM 1669 O O . ASN A 1 202 ? 16.258 -16.298 -31.137 1.00 86.88 202 ASN A O 1
ATOM 1673 N N . ARG A 1 203 ? 16.568 -16.327 -33.349 1.00 87.31 203 ARG A N 1
ATOM 1674 C CA . ARG A 1 203 ? 15.271 -15.686 -33.641 1.00 87.31 203 ARG A CA 1
ATOM 1675 C C . ARG A 1 203 ? 14.083 -16.597 -33.327 1.00 87.31 203 ARG A C 1
ATOM 1677 O O . ARG A 1 203 ? 13.067 -16.115 -32.832 1.00 87.31 203 ARG A O 1
ATOM 1684 N N . ILE A 1 204 ? 14.204 -17.904 -33.573 1.00 90.81 204 ILE A N 1
ATOM 1685 C CA . ILE A 1 204 ? 13.173 -18.890 -33.215 1.00 90.81 204 ILE A CA 1
ATOM 1686 C C . ILE A 1 204 ? 13.038 -19.015 -31.691 1.00 90.81 204 ILE A C 1
ATOM 1688 O O . ILE A 1 204 ? 11.917 -19.167 -31.204 1.00 90.81 204 ILE A O 1
ATOM 1692 N N . GLU A 1 205 ? 14.134 -18.914 -30.933 1.00 91.00 205 GLU A N 1
ATOM 1693 C CA . GLU A 1 205 ? 14.070 -18.883 -29.465 1.00 91.00 205 GLU A CA 1
ATOM 1694 C C . GLU A 1 205 ? 13.238 -17.699 -28.954 1.00 91.00 205 GLU A C 1
ATOM 1696 O O . GLU A 1 205 ? 12.341 -17.903 -28.137 1.00 91.00 205 GLU A O 1
ATOM 1701 N N . ILE A 1 206 ? 13.420 -16.499 -29.519 1.00 90.94 206 ILE A N 1
ATOM 1702 C CA . ILE A 1 206 ? 12.600 -15.327 -29.164 1.00 90.94 206 ILE A CA 1
ATOM 1703 C C . ILE A 1 206 ? 11.112 -15.590 -29.454 1.00 90.94 206 ILE A C 1
ATOM 1705 O O . ILE A 1 206 ? 10.250 -15.304 -28.623 1.00 90.94 206 ILE A O 1
ATOM 1709 N N . VAL A 1 207 ? 10.783 -16.187 -30.606 1.00 93.44 207 VAL A N 1
ATOM 1710 C CA . VAL A 1 207 ? 9.390 -16.536 -30.956 1.00 93.44 207 VAL A CA 1
ATOM 1711 C C . VAL A 1 207 ? 8.793 -17.548 -29.976 1.00 93.44 207 VAL A C 1
ATOM 1713 O O . VAL A 1 207 ? 7.627 -17.430 -29.590 1.00 93.44 207 VAL A O 1
ATOM 1716 N N . LYS A 1 208 ? 9.582 -18.533 -29.542 1.00 94.25 208 LYS A N 1
ATOM 1717 C CA . LYS A 1 208 ? 9.160 -19.516 -28.539 1.00 94.25 208 LYS A CA 1
ATOM 1718 C C . LYS A 1 208 ? 8.848 -18.845 -27.197 1.00 94.25 208 LYS A C 1
ATOM 1720 O O . LYS A 1 208 ? 7.849 -19.193 -26.558 1.00 94.25 208 LYS A O 1
ATOM 1725 N N . ASP A 1 209 ? 9.651 -17.867 -26.793 1.00 93.88 209 ASP A N 1
ATOM 1726 C CA . ASP A 1 209 ? 9.427 -17.105 -25.565 1.00 93.88 209 ASP A CA 1
ATOM 1727 C C . ASP A 1 209 ? 8.185 -16.205 -25.667 1.00 93.88 209 ASP A C 1
ATOM 1729 O O . ASP A 1 209 ? 7.381 -16.170 -24.732 1.00 93.88 209 ASP A O 1
ATOM 1733 N N . ILE A 1 210 ? 7.943 -15.572 -26.823 1.00 93.94 210 ILE A N 1
ATOM 1734 C CA . 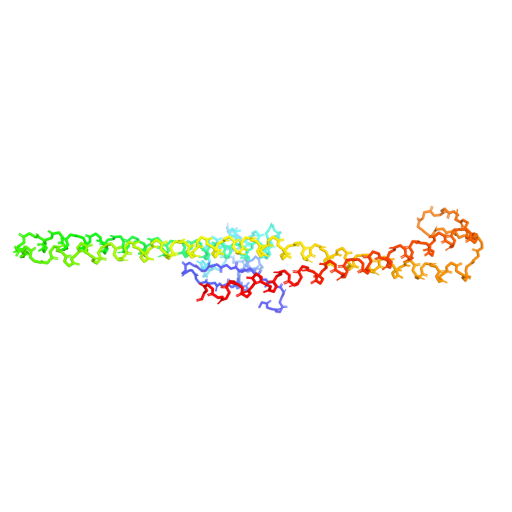ILE A 1 210 ? 6.702 -14.822 -27.112 1.00 93.94 210 ILE A CA 1
ATOM 1735 C C . ILE A 1 210 ? 5.473 -15.729 -26.979 1.00 93.94 210 ILE A C 1
ATOM 1737 O O . ILE A 1 210 ? 4.479 -15.349 -26.346 1.00 93.94 210 ILE A O 1
ATOM 1741 N N . GLN A 1 211 ? 5.525 -16.935 -27.554 1.00 94.69 211 GLN A N 1
ATOM 1742 C CA . GLN A 1 211 ? 4.423 -17.891 -27.471 1.00 94.69 211 GLN A CA 1
ATOM 1743 C C . GLN A 1 211 ? 4.164 -18.305 -26.016 1.00 94.69 211 GLN A C 1
ATOM 1745 O O . GLN A 1 211 ? 3.029 -18.225 -25.543 1.00 94.69 211 GLN A O 1
ATOM 1750 N N . THR A 1 212 ? 5.220 -18.668 -25.287 1.00 94.62 212 THR A N 1
ATOM 1751 C CA . THR A 1 212 ? 5.132 -19.068 -23.874 1.00 94.62 212 THR A CA 1
ATOM 1752 C C . THR A 1 212 ? 4.570 -17.932 -23.012 1.00 94.62 212 THR A C 1
ATOM 1754 O O . THR A 1 212 ? 3.676 -18.141 -22.189 1.00 94.62 212 THR A O 1
ATOM 1757 N N . GLY A 1 213 ? 5.033 -16.698 -23.229 1.00 93.44 213 GLY A N 1
ATOM 1758 C CA . GLY A 1 213 ? 4.516 -15.514 -22.548 1.00 93.44 213 GLY A CA 1
ATOM 1759 C C . GLY A 1 213 ? 3.043 -15.244 -22.868 1.00 93.44 213 GLY A C 1
ATOM 1760 O O . GLY A 1 213 ? 2.261 -14.931 -21.969 1.00 93.44 213 GLY A O 1
ATOM 1761 N N . SER A 1 214 ? 2.624 -15.435 -24.119 1.00 93.12 214 SER A N 1
ATOM 1762 C CA . SER A 1 214 ? 1.225 -15.282 -24.542 1.00 93.12 214 SER A CA 1
ATOM 1763 C C . SER A 1 214 ? 0.297 -16.316 -23.895 1.00 93.12 214 SER A C 1
ATOM 1765 O O . SER A 1 214 ? -0.813 -15.980 -23.467 1.00 93.12 214 SER A O 1
ATOM 1767 N N . GLU A 1 215 ? 0.757 -17.561 -23.762 1.00 95.56 215 GLU A N 1
ATOM 1768 C CA . GLU A 1 215 ? 0.043 -18.621 -23.044 1.00 95.56 215 GLU A CA 1
ATOM 1769 C C . GLU A 1 215 ? -0.103 -18.282 -21.550 1.00 95.56 215 GLU A C 1
ATOM 1771 O O . GLU A 1 215 ? -1.204 -18.374 -20.995 1.00 95.56 215 GLU A O 1
ATOM 1776 N N . LEU A 1 216 ? 0.962 -17.783 -20.912 1.00 93.94 216 LEU A N 1
ATOM 1777 C CA . LEU A 1 216 ? 0.926 -17.311 -19.522 1.00 93.94 216 LEU A CA 1
ATOM 1778 C C . LEU A 1 216 ? -0.044 -16.135 -19.328 1.00 93.94 216 LEU A C 1
ATOM 1780 O O . LEU A 1 216 ? -0.798 -16.105 -18.354 1.00 93.94 216 LEU A O 1
ATOM 1784 N N . VAL A 1 217 ? -0.096 -15.192 -20.275 1.00 94.75 217 VAL A N 1
ATOM 1785 C CA . VAL A 1 217 ? -1.069 -14.085 -20.267 1.00 94.75 217 VAL A CA 1
ATOM 1786 C C . VAL A 1 217 ? -2.504 -14.613 -20.297 1.00 94.75 217 VAL A C 1
ATOM 1788 O O . VAL A 1 217 ? -3.363 -14.113 -19.563 1.00 94.75 217 VAL A O 1
ATOM 1791 N N . ALA A 1 218 ? -2.791 -15.615 -21.132 1.00 94.31 218 ALA A N 1
ATOM 1792 C CA . ALA A 1 218 ? -4.113 -16.231 -21.195 1.00 94.31 218 ALA A CA 1
ATOM 1793 C C . ALA A 1 218 ? -4.474 -16.933 -19.874 1.00 94.31 218 ALA A C 1
ATOM 1795 O O . ALA A 1 218 ? -5.587 -16.750 -19.365 1.00 94.31 218 ALA A O 1
ATOM 1796 N N . LEU A 1 219 ? -3.520 -17.658 -19.286 1.00 94.94 219 LEU A N 1
ATOM 1797 C CA . LEU A 1 219 ? -3.683 -18.347 -18.010 1.00 94.94 219 LEU A CA 1
ATOM 1798 C C . LEU A 1 219 ? -3.973 -17.359 -16.872 1.00 94.94 219 LEU A C 1
ATOM 1800 O O . LEU A 1 219 ? -5.008 -17.480 -16.214 1.00 94.94 219 LEU A O 1
ATOM 1804 N N . PHE A 1 220 ? -3.166 -16.312 -16.699 1.00 93.56 220 PHE A N 1
ATOM 1805 C CA . PHE A 1 220 ? -3.392 -15.307 -15.651 1.00 93.56 220 PHE A CA 1
ATOM 1806 C C . PHE A 1 220 ? -4.711 -14.550 -15.823 1.00 93.56 220 PHE A C 1
ATOM 1808 O O . PHE A 1 220 ? -5.395 -14.265 -14.839 1.00 93.56 220 PHE A O 1
ATOM 1815 N N . ARG A 1 221 ? -5.141 -14.275 -17.061 1.00 94.25 221 ARG A N 1
ATOM 1816 C CA . ARG A 1 221 ? -6.478 -13.707 -17.311 1.00 94.25 221 ARG A CA 1
ATOM 1817 C C . ARG A 1 221 ? -7.597 -14.632 -16.836 1.00 94.25 221 ARG A C 1
ATOM 1819 O O . ARG A 1 221 ? -8.608 -14.140 -16.333 1.00 94.25 221 ARG A O 1
ATOM 1826 N N . SER A 1 222 ? -7.446 -15.944 -17.011 1.00 94.75 222 SER A N 1
ATOM 1827 C CA . SER A 1 222 ? -8.430 -16.922 -16.537 1.00 94.75 222 SER A CA 1
ATOM 1828 C C . SER A 1 222 ? -8.470 -16.989 -15.005 1.00 94.75 222 SER A C 1
ATOM 1830 O O . SER A 1 222 ? -9.550 -16.893 -14.422 1.00 94.75 222 SER A O 1
ATOM 1832 N N . GLU A 1 223 ? -7.308 -17.000 -14.347 1.00 94.56 223 GLU A N 1
ATOM 1833 C CA . GLU A 1 223 ? -7.201 -16.996 -12.884 1.00 94.56 223 GLU A CA 1
ATOM 1834 C C . GLU A 1 223 ? -7.808 -15.730 -12.266 1.00 94.56 223 GLU A C 1
ATOM 1836 O O . GLU A 1 223 ? -8.550 -15.807 -11.285 1.00 94.56 223 GLU A O 1
ATOM 1841 N N . ILE A 1 224 ? -7.554 -14.557 -12.857 1.00 94.56 224 ILE A N 1
ATOM 1842 C CA . ILE A 1 224 ? -8.147 -13.292 -12.399 1.00 94.56 224 ILE A CA 1
ATOM 1843 C C . ILE A 1 224 ? -9.675 -13.346 -12.500 1.00 94.56 224 ILE A C 1
ATOM 1845 O O . ILE A 1 224 ? -10.353 -12.987 -11.537 1.00 94.56 224 ILE A O 1
ATOM 1849 N N . LYS A 1 225 ? -10.233 -13.865 -13.604 1.00 95.00 225 LYS A N 1
ATOM 1850 C CA . LYS A 1 225 ? -11.691 -14.043 -13.743 1.00 95.00 225 LYS A CA 1
ATOM 1851 C C . LYS A 1 225 ? -12.264 -14.968 -12.670 1.00 95.00 225 LYS A C 1
ATOM 1853 O O . LYS A 1 225 ? -13.329 -14.687 -12.114 1.00 95.00 225 LYS A O 1
ATOM 1858 N N . GLU A 1 226 ? -11.574 -16.060 -12.348 1.00 95.06 226 GLU A N 1
ATOM 1859 C CA . GLU A 1 226 ? -11.996 -16.936 -11.256 1.00 95.06 226 GLU A CA 1
ATOM 1860 C C . GLU A 1 226 ? -11.974 -16.218 -9.905 1.00 95.06 226 GLU A C 1
ATOM 1862 O O . GLU A 1 226 ? -12.924 -16.343 -9.124 1.00 95.06 226 GLU A O 1
ATOM 1867 N N . LEU A 1 227 ? -10.916 -15.455 -9.622 1.00 93.81 227 LEU A N 1
ATOM 1868 C CA . LEU A 1 227 ? -10.796 -14.668 -8.396 1.00 93.81 227 LEU A CA 1
ATOM 1869 C C . LEU A 1 227 ? -11.902 -13.613 -8.304 1.00 93.81 227 LEU A C 1
ATOM 1871 O O . LEU A 1 227 ? -12.526 -13.496 -7.249 1.00 93.81 227 LEU A O 1
ATOM 1875 N N . ASP A 1 228 ? -12.225 -12.924 -9.396 1.00 93.62 228 ASP A N 1
ATOM 1876 C CA . ASP A 1 228 ? -13.323 -11.955 -9.449 1.00 93.62 228 ASP A CA 1
ATOM 1877 C C . ASP A 1 228 ? -14.679 -12.615 -9.173 1.00 93.62 228 ASP A C 1
ATOM 1879 O O . ASP A 1 228 ? -15.478 -12.093 -8.390 1.00 93.62 228 ASP A O 1
ATOM 1883 N N . SER A 1 229 ? -14.917 -13.815 -9.712 1.00 94.06 229 SER A N 1
ATOM 1884 C CA . SER A 1 229 ? -16.132 -14.581 -9.408 1.00 94.06 229 SER A CA 1
ATOM 1885 C C . SER A 1 229 ? -16.229 -14.949 -7.918 1.00 94.06 229 SER A C 1
ATOM 1887 O O . SER A 1 229 ? -17.305 -14.863 -7.316 1.00 94.06 229 SER A O 1
ATOM 1889 N N . LYS A 1 230 ? -15.100 -15.309 -7.286 1.00 94.12 230 LYS A N 1
ATOM 1890 C CA . LYS A 1 230 ? -15.017 -15.627 -5.850 1.00 94.12 230 LYS A CA 1
ATOM 1891 C C . LYS A 1 230 ? -15.250 -14.377 -4.998 1.00 94.12 230 LYS A C 1
ATOM 1893 O O . LYS A 1 230 ? -16.020 -14.438 -4.038 1.00 94.12 230 LYS A O 1
ATOM 1898 N N . ILE A 1 231 ? -14.652 -13.242 -5.369 1.00 93.56 231 ILE A N 1
ATOM 1899 C CA . ILE A 1 231 ? -14.876 -11.944 -4.715 1.00 93.56 231 ILE A CA 1
ATOM 1900 C C . ILE A 1 231 ? -16.355 -11.571 -4.794 1.00 93.56 231 ILE A C 1
ATOM 1902 O O . ILE A 1 231 ? -16.939 -11.201 -3.774 1.00 93.56 231 ILE A O 1
ATOM 1906 N N . HIS A 1 232 ? -16.981 -11.718 -5.965 1.00 93.06 232 HIS A N 1
ATOM 1907 C CA . HIS A 1 232 ? -18.390 -11.389 -6.132 1.00 93.06 232 HIS A CA 1
ATOM 1908 C C . HIS A 1 232 ? -19.271 -12.245 -5.215 1.00 93.06 232 HIS A C 1
ATOM 1910 O O . HIS A 1 232 ? -20.064 -11.680 -4.459 1.00 93.06 232 HIS A O 1
ATOM 1916 N N . LYS A 1 233 ? -19.095 -13.574 -5.201 1.00 93.69 233 LYS A N 1
ATOM 1917 C CA . LYS A 1 233 ? -19.856 -14.488 -4.326 1.00 93.69 233 LYS A CA 1
ATOM 1918 C C . LYS A 1 233 ? -19.742 -14.107 -2.847 1.00 93.69 233 LYS A C 1
ATOM 1920 O O . LYS A 1 233 ? -20.757 -13.996 -2.162 1.00 93.69 233 LYS A O 1
ATOM 1925 N N . LEU A 1 234 ? -18.524 -13.857 -2.361 1.00 90.88 234 LEU A N 1
ATOM 1926 C CA . LEU A 1 234 ? -18.298 -13.476 -0.962 1.00 90.88 234 LEU A CA 1
ATOM 1927 C C . LEU A 1 234 ? -18.858 -12.086 -0.635 1.00 90.88 234 LEU A C 1
ATOM 1929 O O . LEU A 1 234 ? -19.401 -11.884 0.449 1.00 90.88 234 LEU A O 1
ATOM 1933 N N . SER A 1 235 ? -18.773 -11.138 -1.570 1.00 88.56 235 SER A N 1
ATOM 1934 C CA . SER A 1 235 ? -19.340 -9.799 -1.386 1.00 88.56 235 SER A CA 1
ATOM 1935 C C . SER A 1 235 ? -20.868 -9.819 -1.307 1.00 88.56 235 SER A C 1
ATOM 1937 O O . SER A 1 235 ? -21.443 -9.100 -0.493 1.00 88.56 235 SER A O 1
ATOM 1939 N N . THR A 1 236 ? -21.524 -10.682 -2.089 1.00 92.06 236 THR A N 1
ATOM 1940 C CA . THR A 1 236 ? -22.975 -10.881 -2.032 1.00 92.06 236 THR A CA 1
ATOM 1941 C C . THR A 1 236 ? -23.384 -11.515 -0.706 1.00 92.06 236 THR A C 1
ATOM 1943 O O . THR A 1 236 ? -24.299 -11.012 -0.065 1.00 92.06 236 THR A O 1
ATOM 1946 N N . ARG A 1 237 ? -22.670 -12.555 -0.244 1.00 89.88 237 ARG A N 1
ATOM 1947 C CA . ARG A 1 237 ? -22.935 -13.179 1.065 1.00 89.88 237 ARG A CA 1
ATOM 1948 C C . ARG A 1 237 ? -22.780 -12.183 2.212 1.00 89.88 237 ARG A C 1
ATOM 1950 O O . ARG A 1 237 ? -23.635 -12.124 3.084 1.00 89.88 237 ARG A O 1
ATOM 1957 N N . LYS A 1 238 ? -21.739 -11.344 2.179 1.00 88.94 238 LYS A N 1
ATOM 1958 C CA . LYS A 1 238 ? -21.561 -10.279 3.175 1.00 88.94 238 LYS A CA 1
ATOM 1959 C C . LYS A 1 238 ? -22.754 -9.313 3.190 1.00 88.94 238 LYS A C 1
ATOM 1961 O O . LYS A 1 238 ? -23.253 -9.004 4.263 1.00 88.94 238 LYS A O 1
ATOM 1966 N N . LYS A 1 239 ? -23.240 -8.881 2.019 1.00 88.12 239 LYS A N 1
ATOM 1967 C CA . LYS A 1 239 ? -24.420 -8.000 1.900 1.00 88.12 239 LYS A CA 1
ATOM 1968 C C . LYS A 1 239 ? -25.727 -8.627 2.400 1.00 88.12 239 LYS A C 1
ATOM 1970 O O . LYS A 1 239 ? -26.652 -7.888 2.669 1.00 88.12 239 LYS A O 1
ATOM 1975 N N . GLN A 1 240 ? -25.832 -9.954 2.469 1.00 86.50 240 GLN A N 1
ATOM 1976 C CA . GLN A 1 240 ? -27.016 -10.634 3.014 1.00 86.50 240 GLN A CA 1
ATOM 1977 C C . GLN A 1 240 ? -27.004 -10.701 4.548 1.00 86.50 240 GLN A C 1
ATOM 1979 O O . GLN A 1 240 ? -28.049 -10.914 5.151 1.00 86.50 240 GLN A O 1
ATOM 1984 N N . LEU A 1 241 ? -25.826 -10.549 5.160 1.00 79.06 241 LEU A N 1
ATOM 1985 C CA . LEU A 1 241 ? -25.619 -10.565 6.612 1.00 79.06 241 LEU A CA 1
ATOM 1986 C C . LEU A 1 241 ? -25.582 -9.157 7.228 1.00 79.06 241 LEU A C 1
ATOM 1988 O O . LEU A 1 241 ? -25.562 -9.045 8.450 1.00 79.06 241 LEU A O 1
ATOM 1992 N N . THR A 1 242 ? -25.516 -8.112 6.393 1.00 68.50 242 THR A N 1
ATOM 1993 C CA . THR A 1 242 ? -25.496 -6.692 6.795 1.00 68.50 242 THR A CA 1
ATOM 1994 C C . THR A 1 242 ? -26.840 -6.063 6.476 1.00 68.50 242 THR A C 1
ATOM 1996 O O . THR A 1 242 ? -27.343 -5.297 7.321 1.00 68.50 242 THR A O 1
#

pLDDT: mean 84.75, std 11.29, range [43.5, 95.94]

Radius of gyration: 35.47 Å; chains: 1; bounding box: 75×69×89 Å

Sequence (242 aa):
MKLLGISMDCLTKSGNPITITPPLLFRFQYIDQDKGWEKIGQSFTNMQYIKDWDSNTNKYVVGFLNEEFYKTKRDRDIIKTDIVNYDIKINHFEEFIKNLSASINKSNTEDTFDKDDNNRYSNNKELNQSLVNKMDSIEKEILELVEKLSKIKNKRYEKTLELNFIKENVKELEADHTFAIHEDPNLKCPFCGSVHENSLENRIEIVKDIQTGSELVALFRSEIKELDSKIHKLSTRKKQLT